Protein 3D8P (pdb70)

Solvent-accessible surface area: 15794 Å² total

Radius of gyration: 24.08 Å; Cα contacts (8 Å, |Δi|>4): 513; chains: 2; bounding box: 68×36×57 Å

Structure (mmCIF, N/CA/C/O backbone):
data_3D8P
#
_entry.id   3D8P
#
_cell.length_a   135.597
_cell.length_b   135.597
_cell.length_c   103.578
_cell.angle_alpha   90.000
_cell.angle_beta   90.000
_cell.angle_gamma   90.000
#
_symmetry.space_group_name_H-M   'I 4 2 2'
#
loop_
_entity.id
_entity.type
_entity.pdbx_description
1 polymer 'acetyltransferase of GNAT family'
2 non-polymer 'CALCIUM ION'
3 non-polymer 'ACETATE ION'
4 non-polymer 1,2-ETHANEDIOL
5 water water
#
loop_
_atom_site.group_PDB
_atom_site.id
_atom_site.type_symbol
_atom_site.label_atom_id
_atom_site.label_alt_id
_atom_site.label_comp_id
_atom_site.label_asym_id
_atom_site.label_entity_id
_atom_site.label_seq_id
_atom_site.pdbx_PDB_ins_code
_atom_site.Cartn_x
_atom_site.Cartn_y
_atom_site.Cartn_z
_atom_site.occupancy
_atom_site.B_iso_or_equiv
_atom_site.auth_seq_id
_atom_site.auth_comp_id
_atom_site.auth_asym_id
_atom_site.auth_atom_id
_atom_site.pdbx_PDB_model_num
ATOM 1 N N . ALA A 1 3 ? -4.256 27.623 11.423 1.00 41.87 2 ALA A N 1
ATOM 2 C CA . ALA A 1 3 ? -3.510 26.689 12.303 1.00 42.21 2 ALA A CA 1
ATOM 3 C C . ALA A 1 3 ? -2.543 27.444 13.229 1.00 40.51 2 ALA A C 1
ATOM 4 O O . ALA A 1 3 ? -2.442 27.101 14.403 1.00 40.52 2 ALA A O 1
ATOM 6 N N . ILE A 1 4 ? -1.872 28.480 12.709 1.00 41.32 3 ILE A N 1
ATOM 7 C CA . ILE A 1 4 ? -0.786 29.194 13.432 1.00 40.44 3 ILE A CA 1
ATOM 8 C C . ILE A 1 4 ? -0.977 30.716 13.547 1.00 40.59 3 ILE A C 1
ATOM 9 O O . ILE A 1 4 ? -1.412 31.359 12.598 1.00 43.20 3 ILE A O 1
ATOM 14 N N . ASN A 1 5 ? -0.651 31.274 14.717 1.00 38.76 4 ASN A N 1
ATOM 15 C CA . ASN A 1 5 ? -0.712 32.723 14.991 1.00 37.91 4 ASN A CA 1
ATOM 16 C C . ASN A 1 5 ? 0.628 33.202 15.526 1.00 34.90 4 ASN A C 1
ATOM 17 O O . ASN A 1 5 ? 1.313 32.445 16.202 1.00 32.16 4 ASN A O 1
ATOM 22 N N . ILE A 1 6 ? 0.974 34.457 15.249 1.00 33.40 5 ILE A N 1
ATOM 23 C CA . ILE A 1 6 ? 2.220 35.051 15.738 1.00 33.05 5 ILE A CA 1
ATOM 24 C C . ILE A 1 6 ? 1.842 36.059 16.820 1.00 30.67 5 ILE A C 1
ATOM 25 O O . ILE A 1 6 ? 1.040 36.939 16.582 1.00 28.33 5 ILE A O 1
ATOM 30 N N . ILE A 1 7 ? 2.431 35.911 18.003 1.00 30.10 6 ILE A N 1
ATOM 31 C CA . ILE A 1 7 ? 2.216 36.823 19.111 1.00 28.74 6 ILE A CA 1
ATOM 32 C C . ILE A 1 7 ? 3.557 37.296 19.663 1.00 28.94 6 ILE A C 1
ATOM 33 O O . ILE A 1 7 ? 4.606 36.699 19.408 1.00 29.15 6 ILE A O 1
ATOM 38 N N . GLU A 1 8 ? 3.527 38.388 20.407 1.00 27.59 7 GLU A N 1
ATOM 39 C CA . GLU A 1 8 ? 4.702 38.832 21.095 1.00 28.50 7 GLU A CA 1
ATOM 40 C C . GLU A 1 8 ? 4.884 37.911 22.293 1.00 28.79 7 GLU A C 1
ATOM 41 O O . GLU A 1 8 ? 3.907 37.418 22.886 1.00 29.45 7 GLU A O 1
ATOM 47 N N . TYR A 1 9 ? 6.140 37.653 22.631 1.00 29.24 8 TYR A N 1
ATOM 48 C CA . TYR A 1 9 ? 6.461 36.909 23.835 1.00 29.16 8 TYR A CA 1
ATOM 49 C C . TYR A 1 9 ? 5.834 37.626 25.039 1.00 28.72 8 TYR A C 1
ATOM 50 O O . TYR A 1 9 ? 5.828 38.852 25.092 1.00 25.34 8 TYR A O 1
ATOM 59 N N . ASN A 1 10 ? 5.285 36.852 25.975 1.00 28.42 9 ASN A N 1
ATOM 60 C CA . ASN A 1 10 ? 4.943 37.376 27.293 1.00 28.11 9 ASN A CA 1
ATOM 61 C C . ASN A 1 10 ? 5.568 36.420 28.330 1.00 29.04 9 ASN A C 1
ATOM 62 O O . ASN A 1 10 ? 5.954 35.292 27.956 1.00 30.17 9 ASN A O 1
ATOM 67 N N . ARG A 1 11 ? 5.724 36.895 29.574 1.00 28.47 10 ARG A N 1
ATOM 68 C CA . ARG A 1 11 ? 6.424 36.169 30.663 1.00 30.89 10 ARG A CA 1
ATOM 69 C C . ARG A 1 11 ? 5.877 34.802 31.025 1.00 29.93 10 ARG A C 1
ATOM 70 O O . ARG A 1 11 ? 6.596 33.987 31.594 1.00 31.29 10 ARG A O 1
ATOM 78 N N . SER A 1 12 ? 4.606 34.551 30.726 1.00 29.51 11 SER A N 1
ATOM 79 C CA . SER A 1 12 ? 4.023 33.251 31.019 1.00 27.52 11 SER A CA 1
ATOM 80 C C . SER A 1 12 ? 4.733 32.157 30.257 1.00 26.90 11 SER A C 1
ATOM 81 O O . SER A 1 12 ? 4.761 31.016 30.702 1.00 28.64 11 SER A O 1
ATOM 84 N N . TYR A 1 13 ? 5.340 32.520 29.122 1.00 28.04 12 TYR A N 1
ATOM 85 C CA . TYR A 1 13 ? 5.982 31.556 28.228 1.00 25.52 12 TYR A CA 1
ATOM 86 C C . TYR A 1 13 ? 7.441 31.270 28.554 1.00 26.99 12 TYR A C 1
ATOM 87 O O . TYR A 1 13 ? 8.052 30.458 27.860 1.00 29.40 12 TYR A O 1
ATOM 96 N N . LYS A 1 14 ? 7.987 31.897 29.602 1.00 27.01 13 LYS A N 1
ATOM 97 C CA . LYS A 1 14 ? 9.412 31.740 29.946 1.00 29.85 13 LYS A CA 1
ATOM 98 C C . LYS A 1 14 ? 9.910 30.299 29.950 1.00 29.46 13 LYS A C 1
ATOM 99 O O . LYS A 1 14 ? 10.844 29.963 29.234 1.00 29.93 13 LYS A O 1
ATOM 105 N N . GLU A 1 15 ? 9.301 29.456 30.762 1.00 28.13 14 GLU A N 1
ATOM 106 C CA . GLU A 1 15 ? 9.801 28.092 30.923 1.00 30.28 14 GLU A CA 1
ATOM 107 C C . GLU A 1 15 ? 9.557 27.216 29.675 1.00 30.78 14 GLU A C 1
ATOM 108 O O . GLU A 1 15 ? 10.416 26.408 29.294 1.00 28.37 14 GLU A O 1
ATOM 114 N N . GLU A 1 16 ? 8.398 27.392 29.046 1.00 30.47 15 GLU A N 1
ATOM 115 C CA . GLU A 1 16 ? 8.091 26.701 27.804 1.00 30.84 15 GLU A CA 1
ATOM 116 C C . GLU A 1 16 ? 9.086 27.059 26.700 1.00 29.60 15 GLU A 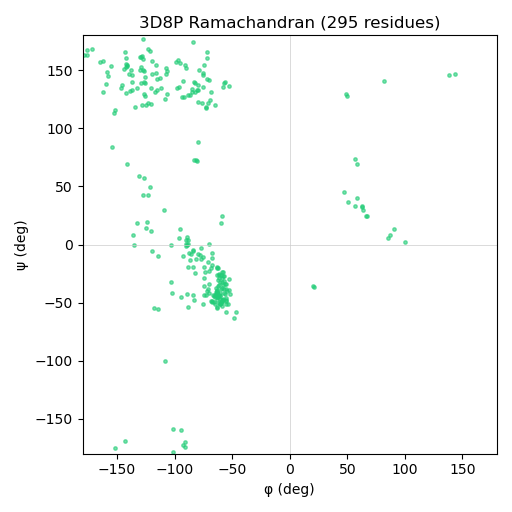C 1
ATOM 117 O O . GLU A 1 16 ? 9.564 26.171 25.989 1.00 28.54 15 GLU A O 1
ATOM 123 N N . LEU A 1 17 ? 9.396 28.353 26.578 1.00 29.85 16 LEU A N 1
ATOM 124 C CA . LEU A 1 17 ? 10.325 28.852 25.572 1.00 29.48 16 LEU A CA 1
ATOM 125 C C . LEU A 1 17 ? 11.696 28.241 25.735 1.00 29.80 16 LEU A C 1
ATOM 126 O O . LEU A 1 17 ? 12.273 27.733 24.794 1.00 28.13 16 LEU A O 1
ATOM 131 N N . ILE A 1 18 ? 12.217 28.297 26.954 1.00 31.09 17 ILE A N 1
ATOM 132 C CA . ILE A 1 18 ? 13.508 27.694 27.269 1.00 30.71 17 ILE A CA 1
ATOM 133 C C . ILE A 1 18 ? 13.555 26.177 26.978 1.00 30.53 17 ILE A C 1
ATOM 134 O O . ILE A 1 18 ? 14.506 25.711 26.335 1.00 31.92 17 ILE A O 1
ATOM 139 N N . GLU A 1 19 ? 12.555 25.410 27.409 1.00 29.34 18 GLU A N 1
ATOM 140 C CA . GLU A 1 19 ? 12.515 23.973 27.090 1.00 30.56 18 GLU A CA 1
ATOM 141 C C . GLU A 1 19 ? 12.411 23.666 25.595 1.00 30.26 18 GLU A C 1
ATOM 142 O O . GLU A 1 19 ? 12.975 22.674 25.123 1.00 29.45 18 GLU A O 1
ATOM 145 N N . PHE A 1 20 ? 11.680 24.509 24.866 1.00 29.94 19 PHE A N 1
ATOM 146 C CA . PHE A 1 20 ? 11.533 24.402 23.407 1.00 29.11 19 PHE A CA 1
ATOM 147 C C . PHE A 1 20 ? 12.866 24.588 22.701 1.00 29.80 19 PHE A C 1
ATOM 148 O O . PHE A 1 20 ? 13.287 23.757 21.920 1.00 28.78 19 PHE A O 1
ATOM 156 N N . ILE A 1 21 ? 13.532 25.697 22.972 1.00 30.97 20 ILE A N 1
ATOM 157 C CA . ILE A 1 21 ? 14.807 25.982 22.352 1.00 29.47 20 ILE A CA 1
ATOM 158 C C . ILE A 1 21 ? 15.841 24.889 22.719 1.00 31.34 20 ILE A C 1
ATOM 159 O O . ILE A 1 21 ? 16.467 24.297 21.836 1.00 31.92 20 ILE A O 1
ATOM 164 N N . LEU A 1 22 ? 15.986 24.598 24.011 1.00 29.73 21 LEU A N 1
ATOM 165 C CA . LEU A 1 22 ? 16.934 23.598 24.484 1.00 30.00 21 LEU A CA 1
ATOM 166 C C . LEU A 1 22 ? 16.729 22.187 23.933 1.00 30.24 21 LEU A C 1
ATOM 167 O O . LEU A 1 22 ? 17.711 21.485 23.700 1.00 28.51 21 LEU A O 1
ATOM 172 N N . SER A 1 23 ? 15.480 21.752 23.761 1.00 30.70 22 SER A N 1
ATOM 173 C CA . SER A 1 23 ? 15.212 20.413 23.198 1.00 33.64 22 SER A CA 1
ATOM 174 C C . SER A 1 23 ? 15.693 20.330 21.745 1.00 32.42 22 SER A C 1
ATOM 175 O O . SER A 1 23 ? 16.301 19.343 21.355 1.00 30.30 22 SER A O 1
ATOM 178 N N . ILE A 1 24 ? 15.426 21.371 20.956 1.00 31.20 23 ILE A N 1
ATOM 179 C CA . ILE A 1 24 ? 15.911 21.443 19.573 1.00 30.44 23 ILE A CA 1
ATOM 180 C C . ILE A 1 24 ? 17.451 21.473 19.504 1.00 31.00 23 ILE A C 1
ATOM 181 O O . ILE A 1 24 ? 18.064 20.685 18.776 1.00 32.62 23 ILE A O 1
ATOM 186 N N . GLN A 1 25 ? 18.058 22.409 20.231 1.00 31.61 24 GLN A N 1
ATOM 187 C CA . GLN A 1 25 ? 19.520 22.572 20.283 1.00 31.49 24 GLN A CA 1
ATOM 188 C C . GLN A 1 25 ? 20.265 21.308 20.705 1.00 32.87 24 GLN A C 1
ATOM 189 O O . GLN A 1 25 ? 21.226 20.884 20.034 1.00 33.20 24 GLN A O 1
ATOM 195 N N . LYS A 1 26 ? 19.822 20.724 21.824 1.00 32.86 25 LYS A N 1
ATOM 196 C CA . LYS A 1 26 ? 20.540 19.616 22.475 1.00 34.97 25 LYS A CA 1
ATOM 197 C C . LYS A 1 26 ? 20.143 18.241 21.990 1.00 35.63 25 LYS A C 1
ATOM 198 O O . LYS A 1 26 ? 20.993 17.373 21.818 1.00 37.44 25 LYS A O 1
ATOM 204 N N . ASN A 1 27 ? 18.845 18.027 21.817 1.00 37.53 26 ASN A N 1
ATOM 205 C CA . ASN A 1 27 ? 18.352 16.717 21.419 1.00 38.27 26 ASN A CA 1
ATOM 206 C C . ASN A 1 27 ? 18.427 16.487 19.927 1.00 39.32 26 ASN A C 1
ATOM 207 O O . ASN A 1 27 ? 18.901 15.435 19.488 1.00 42.33 26 ASN A O 1
ATOM 212 N N . GLU A 1 28 ? 17.964 17.457 19.146 1.00 39.39 27 GLU A N 1
ATOM 213 C CA . GLU A 1 28 ? 17.895 17.272 17.690 1.00 39.35 27 GLU A CA 1
ATOM 214 C C . GLU A 1 28 ? 19.204 17.583 16.967 1.00 39.27 27 GLU A C 1
ATOM 215 O O . GLU A 1 28 ? 19.592 16.849 16.052 1.00 39.18 27 GLU A O 1
ATOM 221 N N . PHE A 1 29 ? 19.855 18.685 17.346 1.00 37.34 28 PHE A N 1
ATOM 222 C CA . PHE A 1 29 ? 21.102 19.099 16.690 1.00 36.14 28 PHE A CA 1
ATOM 223 C C . PHE A 1 29 ? 22.386 18.722 17.438 1.00 36.90 28 PHE A C 1
ATOM 224 O O . PHE A 1 29 ? 23.480 18.963 16.926 1.00 37.16 28 PHE A O 1
ATOM 232 N N A ASN A 1 30 ? 22.227 18.137 18.626 0.50 37.27 29 ASN A N 1
ATOM 233 N N B ASN A 1 30 ? 22.260 18.098 18.612 0.50 37.64 29 ASN A N 1
ATOM 234 C CA A ASN A 1 30 ? 23.349 17.712 19.450 0.50 37.35 29 ASN A CA 1
ATOM 235 C CA B ASN A 1 30 ? 23.414 17.714 19.445 0.50 38.08 29 ASN A CA 1
ATOM 236 C C A ASN A 1 30 ? 24.381 18.846 19.668 0.50 37.42 29 ASN A C 1
ATOM 237 C C B ASN A 1 30 ? 24.409 18.870 19.647 0.50 37.75 29 ASN A C 1
ATOM 238 O O A ASN A 1 30 ? 25.586 18.614 19.672 0.50 39.64 29 ASN A O 1
ATOM 239 O O B ASN A 1 30 ? 25.622 18.683 19.605 0.50 39.74 29 ASN A O 1
ATOM 248 N N . ILE A 1 31 ? 23.894 20.072 19.860 1.00 36.56 30 ILE A N 1
ATOM 249 C CA . ILE A 1 31 ? 24.766 21.223 20.118 1.00 36.39 30 ILE A CA 1
ATOM 250 C C . ILE A 1 31 ? 25.219 21.216 21.573 1.00 36.71 30 ILE A C 1
ATOM 251 O O . ILE A 1 31 ? 24.416 20.984 22.471 1.00 36.26 30 ILE A O 1
ATOM 256 N N . LYS A 1 32 ? 26.509 21.434 21.802 1.00 38.38 31 LYS A N 1
ATOM 257 C CA . LYS A 1 32 ? 27.043 21.452 23.168 1.00 40.24 31 LYS A CA 1
ATOM 258 C C . LYS A 1 32 ? 26.713 22.832 23.740 1.00 38.89 31 LYS A C 1
ATOM 259 O O . LYS A 1 32 ? 27.447 23.811 23.575 1.00 39.67 31 LYS A O 1
ATOM 262 N N . ILE A 1 33 ? 25.539 22.928 24.338 1.00 39.17 32 ILE A N 1
ATOM 263 C CA . ILE A 1 33 ? 25.051 24.211 24.852 1.00 38.63 32 ILE A CA 1
ATOM 264 C C . ILE A 1 33 ? 24.004 23.878 25.882 1.00 39.70 32 ILE A C 1
ATOM 265 O O . ILE A 1 33 ? 23.322 22.859 25.769 1.00 40.36 32 ILE A O 1
ATOM 270 N N . ASP A 1 34 ? 23.863 24.702 26.905 1.00 40.03 33 ASP A N 1
ATOM 271 C CA . ASP A 1 34 ? 22.788 24.431 27.851 1.00 38.46 33 ASP A CA 1
ATOM 272 C C . ASP A 1 34 ? 22.140 25.701 28.364 1.00 35.82 33 ASP A C 1
ATOM 273 O O . ASP A 1 34 ? 22.356 26.747 27.792 1.00 37.36 33 ASP A O 1
ATOM 278 N N . ARG A 1 35 ? 21.306 25.614 29.394 1.00 33.71 34 ARG A N 1
ATOM 279 C CA . ARG A 1 35 ? 20.552 26.785 29.822 1.00 32.27 34 ARG A CA 1
ATOM 280 C C . ARG A 1 35 ? 21.425 27.931 30.335 1.00 33.13 34 ARG A C 1
ATOM 281 O O . ARG A 1 35 ? 21.183 29.099 30.011 1.00 31.84 34 ARG A O 1
ATOM 289 N N . ASP A 1 36 ? 22.466 27.596 31.096 1.00 33.22 35 ASP A N 1
ATOM 290 C CA . ASP A 1 36 ? 23.320 28.620 31.690 1.00 33.63 35 ASP A CA 1
ATOM 291 C C . ASP A 1 36 ? 24.301 29.250 30.692 1.00 33.07 35 ASP A C 1
ATOM 292 O O . ASP A 1 36 ? 25.010 30.185 31.068 1.00 34.84 35 ASP A O 1
ATOM 297 N N . ASP A 1 37 ? 24.318 28.769 29.443 1.00 31.81 36 ASP A N 1
ATOM 298 C CA . ASP A 1 37 ? 25.047 29.421 28.353 1.00 33.03 36 ASP A CA 1
ATOM 299 C C . ASP A 1 37 ? 24.198 30.500 27.697 1.00 33.22 36 ASP A C 1
ATOM 300 O O . ASP A 1 37 ? 24.699 31.274 26.881 1.00 34.26 36 ASP A O 1
ATOM 305 N N . GLN A 1 38 ? 22.917 30.582 28.065 1.00 33.91 37 GLN A N 1
ATOM 306 C CA . GLN A 1 38 ? 21.977 31.452 27.359 1.00 33.07 37 GLN A CA 1
ATOM 307 C C . GLN A 1 38 ? 21.188 32.324 28.319 1.00 33.96 37 GLN A C 1
ATOM 308 O O . GLN A 1 38 ? 19.958 32.277 28.330 1.00 34.57 37 GLN A O 1
ATOM 314 N N . PRO A 1 39 ? 21.897 33.154 29.112 1.00 34.36 38 PRO A N 1
ATOM 315 C CA . PRO A 1 39 ? 21.219 34.023 30.078 1.00 33.24 38 PRO A CA 1
ATOM 316 C C . PRO A 1 39 ? 20.177 34.977 29.488 1.00 32.32 38 PRO A C 1
ATOM 317 O O . PRO A 1 39 ? 19.262 35.347 30.196 1.00 30.48 38 PRO A O 1
ATOM 321 N N . ASP A 1 40 ? 20.301 35.385 28.225 1.00 33.57 39 ASP A N 1
ATOM 322 C CA . ASP A 1 40 ? 19.308 36.288 27.619 1.00 33.71 39 ASP A CA 1
ATOM 323 C C . ASP A 1 40 ? 17.918 35.705 27.710 1.00 33.72 39 ASP A C 1
ATOM 324 O O . ASP A 1 40 ? 16.970 36.451 27.893 1.00 34.91 39 ASP A O 1
ATOM 329 N N . LEU A 1 41 ? 17.808 34.379 27.626 1.00 32.96 40 LEU A N 1
ATOM 330 C CA . LEU A 1 41 ? 16.516 33.708 27.750 1.00 33.19 40 LEU A CA 1
ATOM 331 C C . LEU A 1 41 ? 15.887 33.805 29.156 1.00 31.96 40 LEU A C 1
ATOM 332 O O . LEU A 1 41 ? 14.699 33.601 29.304 1.00 32.16 40 LEU A O 1
ATOM 337 N N . GLU A 1 42 ? 16.675 34.130 30.175 1.00 33.09 41 GLU A N 1
ATOM 338 C CA . GLU A 1 42 ? 16.164 34.265 31.535 1.00 33.92 41 GLU A CA 1
ATOM 339 C C . GLU A 1 42 ? 15.346 35.544 31.732 1.00 35.15 41 GLU A C 1
ATOM 340 O O . GLU A 1 42 ? 14.543 35.628 32.664 1.00 34.98 41 GLU A O 1
ATOM 346 N N . ASN A 1 43 ? 15.605 36.546 30.893 1.00 33.42 42 ASN A N 1
ATOM 347 C CA . ASN A 1 43 ? 14.999 37.860 31.022 1.00 34.60 42 ASN A CA 1
ATOM 348 C C . ASN A 1 43 ? 14.688 38.380 29.582 1.00 32.10 42 ASN A C 1
ATOM 349 O O . ASN A 1 43 ? 15.341 39.296 29.142 1.00 31.41 42 ASN A O 1
ATOM 354 N N . ILE A 1 44 ? 13.722 37.795 28.865 1.00 32.50 43 ILE A N 1
ATOM 355 C CA . ILE A 1 44 ? 13.418 38.168 27.471 1.00 32.43 43 ILE A CA 1
ATOM 356 C C . ILE A 1 44 ? 12.874 39.581 27.371 1.00 32.56 43 ILE A C 1
ATOM 357 O O . ILE A 1 44 ? 13.286 40.314 26.469 1.00 32.22 43 ILE A O 1
ATOM 362 N N . GLU A 1 45 ? 11.946 39.967 28.249 1.00 33.43 44 GLU A N 1
ATOM 363 C CA . GLU A 1 45 ? 11.410 41.334 28.240 1.00 35.35 44 GLU A CA 1
ATOM 364 C C . GLU A 1 45 ? 12.573 42.313 28.353 1.00 32.25 44 GLU A C 1
ATOM 365 O O . GLU A 1 45 ? 12.663 43.242 27.576 1.00 33.96 44 GLU A O 1
ATOM 371 N N . HIS A 1 46 ? 13.469 42.084 29.305 1.00 31.22 45 HIS A N 1
ATOM 372 C CA . HIS A 1 46 ? 14.562 42.988 29.509 1.00 31.75 45 HIS A CA 1
ATOM 373 C C . HIS A 1 46 ? 15.549 42.976 28.336 1.00 31.90 45 HIS A C 1
ATOM 374 O O . HIS A 1 46 ? 15.898 44.031 27.798 1.00 32.91 45 HIS A O 1
ATOM 381 N N . ASN A 1 47 ? 15.975 41.789 27.921 1.00 32.03 46 ASN A N 1
ATOM 382 C CA . ASN A 1 47 ? 17.005 41.698 26.862 1.00 33.67 46 ASN A CA 1
ATOM 383 C C . ASN A 1 47 ? 16.521 42.014 25.452 1.00 32.76 46 ASN A C 1
ATOM 384 O O . ASN A 1 47 ? 17.304 42.510 24.664 1.00 34.41 46 ASN A O 1
ATOM 389 N N . TYR A 1 48 ? 15.249 41.764 25.156 1.00 31.19 47 TYR A N 1
ATOM 390 C CA . TYR A 1 48 ? 14.706 41.942 23.795 1.00 31.02 47 TYR A CA 1
ATOM 391 C C . TYR A 1 48 ? 13.670 43.036 23.687 1.00 32.59 47 TYR A C 1
ATOM 392 O O . TYR A 1 48 ? 13.832 43.929 22.879 1.00 32.25 47 TYR A O 1
ATOM 401 N N . LEU A 1 49 ? 12.614 42.969 24.497 1.00 34.03 48 LEU A N 1
ATOM 402 C CA . LEU A 1 49 ? 11.501 43.889 24.360 1.00 34.34 48 LEU A CA 1
ATOM 403 C C . LEU A 1 49 ? 11.791 45.289 24.868 1.00 36.04 48 LEU A C 1
ATOM 404 O O . LEU A 1 49 ? 11.460 46.246 24.199 1.00 39.20 48 LEU A O 1
ATOM 409 N N . ASN A 1 50 ? 12.432 45.413 26.025 1.00 36.88 49 ASN A N 1
ATOM 410 C CA . ASN A 1 50 ? 12.662 46.714 26.644 1.00 36.82 49 ASN A CA 1
ATOM 411 C C . ASN A 1 50 ? 13.847 47.463 26.084 1.00 37.43 49 ASN A C 1
ATOM 412 O O . ASN A 1 50 ? 14.034 48.648 26.374 1.00 34.63 49 ASN A O 1
ATOM 417 N N . SER A 1 51 ? 14.652 46.747 25.306 1.00 38.88 50 SER A N 1
ATOM 418 C CA . SER A 1 51 ? 15.884 47.250 24.748 1.00 38.81 50 SER A CA 1
ATOM 419 C C . SER A 1 51 ? 15.702 47.762 23.339 1.00 37.79 50 SER A C 1
ATOM 420 O O . SER A 1 51 ? 16.667 48.106 22.708 1.00 37.02 50 SER A O 1
ATOM 423 N N . GLY A 1 52 ? 14.472 47.799 22.839 1.00 38.59 51 GLY A N 1
ATOM 424 C CA . GLY A 1 52 ? 14.228 48.256 21.473 1.00 36.83 51 GLY A CA 1
ATOM 425 C C . GLY A 1 52 ? 14.264 47.124 20.464 1.00 36.26 51 GLY A C 1
ATOM 426 O O . GLY A 1 52 ? 14.320 47.375 19.259 1.00 37.65 51 GLY A O 1
ATOM 427 N N . GLY A 1 53 ? 14.223 45.883 20.952 1.00 33.57 52 GLY A N 1
ATOM 428 C CA . GLY A 1 53 ? 14.239 44.702 20.099 1.00 33.18 52 GLY A CA 1
ATOM 429 C C . GLY A 1 53 ? 12.866 44.093 19.937 1.00 31.58 52 GLY A C 1
ATOM 430 O O . GLY A 1 53 ? 11.871 44.762 20.149 1.00 32.90 52 GLY A O 1
ATOM 431 N N . GLN A 1 54 ? 12.834 42.814 19.560 1.00 32.64 53 GLN A N 1
ATOM 432 C CA . GLN A 1 54 ? 11.615 42.057 19.324 1.00 30.91 53 GLN A CA 1
ATOM 433 C C . GLN A 1 54 ? 11.775 40.614 19.779 1.00 30.03 53 GLN A C 1
ATOM 434 O O . GLN A 1 54 ? 12.854 40.068 19.795 1.00 28.55 53 GLN A O 1
ATOM 440 N N . PHE A 1 55 ? 10.674 40.004 20.178 1.00 31.43 54 PHE A N 1
ATOM 441 C CA . PHE A 1 55 ? 10.645 38.568 20.377 1.00 29.72 54 PHE A CA 1
ATOM 442 C C . PHE A 1 55 ? 9.211 38.099 20.127 1.00 29.80 54 PHE A C 1
ATOM 443 O O . PHE A 1 55 ? 8.262 38.496 20.831 1.00 28.54 54 PHE A O 1
ATOM 451 N N . TRP A 1 56 ? 9.071 37.280 19.082 1.00 30.39 55 TRP A N 1
ATOM 452 C CA . TRP A 1 56 ? 7.786 36.782 18.613 1.00 30.11 55 TRP A CA 1
ATOM 453 C C . TRP A 1 56 ? 7.716 35.270 18.753 1.00 29.52 55 TRP A C 1
ATOM 454 O O . TRP A 1 56 ? 8.734 34.567 18.649 1.00 28.89 55 TRP A O 1
ATOM 465 N N . LEU A 1 57 ? 6.511 34.783 19.018 1.00 28.24 56 LEU A N 1
ATOM 466 C CA . LEU A 1 57 ? 6.249 33.355 19.114 1.00 28.03 56 LEU A CA 1
ATOM 467 C C . LEU A 1 57 ? 5.215 32.967 18.085 1.00 27.95 56 LEU A C 1
ATOM 468 O O . LEU A 1 57 ? 4.200 33.641 17.935 1.00 28.15 56 LEU A O 1
ATOM 473 N N . ALA A 1 58 ? 5.473 31.870 17.386 1.00 28.70 57 ALA A N 1
ATOM 474 C CA . ALA A 1 58 ? 4.470 31.237 16.547 1.00 26.11 57 ALA A CA 1
ATOM 475 C C . ALA A 1 58 ? 3.830 30.214 17.472 1.00 27.76 57 ALA A C 1
ATOM 476 O O . ALA A 1 58 ? 4.539 29.408 18.109 1.00 26.75 57 ALA A O 1
ATOM 478 N N . ILE A 1 59 ? 2.498 30.269 17.575 1.00 27.88 58 ILE A N 1
ATOM 479 C CA . ILE A 1 59 ? 1.771 29.409 18.469 1.00 27.03 58 ILE A CA 1
ATOM 480 C C . ILE A 1 59 ? 0.644 28.675 17.733 1.00 29.63 58 ILE A C 1
ATOM 481 O O . ILE A 1 59 ? 0.072 29.173 16.767 1.00 30.25 58 ILE A O 1
ATOM 486 N N . ASN A 1 60 ? 0.322 27.485 18.211 1.00 29.30 59 ASN A N 1
ATOM 487 C CA . ASN A 1 60 ? -0.730 26.692 17.602 1.00 29.45 59 ASN A CA 1
ATOM 488 C C . ASN A 1 60 ? -2.092 26.992 18.256 1.00 30.42 59 ASN A C 1
ATOM 489 O O . ASN A 1 60 ? -2.226 27.956 19.025 1.00 29.89 59 ASN A O 1
ATOM 494 N N . ASN A 1 61 ? -3.095 26.181 17.931 1.00 32.00 60 ASN A N 1
ATOM 495 C CA . ASN A 1 61 ? -4.457 26.349 18.444 1.00 31.90 60 ASN A CA 1
ATOM 496 C C . ASN A 1 61 ? -4.563 26.203 19.963 1.00 31.48 60 ASN A C 1
ATOM 497 O O . ASN A 1 61 ? -5.464 26.759 20.587 1.00 32.04 60 ASN A O 1
ATOM 502 N N . HIS A 1 62 ? -3.639 25.446 20.548 1.00 31.90 61 HIS A N 1
ATOM 503 C CA . HIS A 1 62 ? -3.563 25.263 21.995 1.00 31.51 61 HIS A CA 1
ATOM 504 C C . HIS A 1 62 ? -2.700 26.339 22.673 1.00 30.67 61 HIS A C 1
ATOM 505 O O . HIS A 1 62 ? -2.498 26.321 23.893 1.00 28.83 61 HIS A O 1
ATOM 512 N N . GLN A 1 63 ? -2.240 27.277 21.852 1.00 30.46 62 GLN A N 1
ATOM 513 C CA . GLN A 1 63 ? -1.399 28.411 22.242 1.00 30.63 62 GLN A CA 1
ATOM 514 C C . GLN A 1 63 ? 0.016 28.000 22.725 1.00 29.96 62 GLN A C 1
ATOM 515 O O . GLN A 1 63 ? 0.680 28.716 23.490 1.00 27.77 62 GLN A O 1
ATOM 521 N N . ASN A 1 64 ? 0.466 26.837 22.276 1.00 28.28 63 ASN A N 1
ATOM 522 C CA . ASN A 1 64 ? 1.813 26.401 22.575 1.00 30.08 63 ASN A CA 1
ATOM 523 C C . ASN A 1 64 ? 2.767 26.869 21.506 1.00 28.79 63 ASN A C 1
ATOM 524 O O . ASN A 1 64 ? 2.391 27.014 20.351 1.00 29.15 63 ASN A O 1
ATOM 529 N N . ILE A 1 65 ? 4.013 27.054 21.910 1.00 28.81 64 ILE A N 1
ATOM 530 C CA . ILE A 1 65 ? 5.071 27.521 21.036 1.00 26.74 64 ILE A CA 1
ATOM 531 C C . ILE A 1 65 ? 5.420 26.464 20.015 1.00 28.99 64 ILE A C 1
ATOM 532 O O . ILE A 1 65 ? 5.711 25.323 20.377 1.00 30.62 64 ILE A O 1
ATOM 537 N N . VAL A 1 66 ? 5.351 26.841 18.735 1.00 29.95 65 VAL A N 1
ATOM 538 C CA . VAL A 1 66 ? 5.814 25.987 17.645 1.00 27.33 65 VAL A CA 1
ATOM 539 C C . VAL A 1 66 ? 6.949 26.690 16.855 1.00 29.81 65 VAL A C 1
ATOM 540 O O . VAL A 1 66 ? 7.566 26.088 15.992 1.00 27.26 65 VAL A O 1
ATOM 544 N N . GLY A 1 67 ? 7.239 27.952 17.191 1.00 29.17 66 GLY A N 1
ATOM 545 C CA . GLY A 1 67 ? 8.313 28.680 16.604 1.00 29.12 66 GLY A CA 1
ATOM 546 C C . GLY A 1 67 ? 8.688 29.932 17.390 1.00 31.71 66 GLY A C 1
ATOM 547 O O . GLY A 1 67 ? 7.875 30.495 18.157 1.00 31.69 66 GLY A O 1
ATOM 548 N N . THR A 1 68 ? 9.926 30.380 17.191 1.00 31.65 67 THR A N 1
ATOM 549 C CA . THR A 1 68 ? 10.438 31.546 17.892 1.00 32.43 67 THR A CA 1
ATOM 550 C C . THR A 1 68 ? 11.319 32.386 16.986 1.00 32.83 67 THR A C 1
ATOM 551 O O . THR A 1 68 ? 11.909 31.878 16.016 1.00 29.76 67 THR A O 1
ATOM 555 N N . ILE A 1 69 ? 11.425 33.669 17.315 1.00 31.85 68 ILE A N 1
ATOM 556 C CA . ILE A 1 69 ? 12.360 34.553 16.599 1.00 31.93 68 ILE A CA 1
ATOM 557 C C . ILE A 1 69 ? 12.596 35.787 17.449 1.00 29.16 68 ILE A C 1
ATOM 558 O O . ILE A 1 69 ? 11.663 36.389 17.936 1.00 29.33 68 ILE A O 1
ATOM 563 N N . GLY A 1 70 ? 13.857 36.138 17.625 1.00 28.84 69 GLY A N 1
ATOM 564 C CA . GLY A 1 70 ? 14.258 37.324 18.362 1.00 28.41 69 GLY A CA 1
ATOM 565 C C . GLY A 1 70 ? 15.055 38.296 17.501 1.00 28.78 69 GLY A C 1
ATOM 566 O O . GLY A 1 70 ? 15.640 37.919 16.486 1.00 27.91 69 GLY A O 1
ATOM 567 N N . LEU A 1 71 ? 15.066 39.554 17.917 1.00 29.54 70 LEU A N 1
ATOM 568 C CA . LEU A 1 71 ? 15.859 40.576 17.270 1.00 30.15 70 LEU A CA 1
ATOM 569 C C . LEU A 1 71 ? 16.420 41.500 18.318 1.00 30.90 70 LEU A C 1
ATOM 570 O O . LEU A 1 71 ? 15.673 41.988 19.208 1.00 31.74 70 LEU A O 1
ATOM 575 N N . ILE A 1 72 ? 17.728 41.751 18.237 1.00 32.06 71 ILE A N 1
ATOM 576 C CA . ILE A 1 72 ? 18.319 42.830 19.033 1.00 32.30 71 ILE A CA 1
ATOM 577 C C . ILE A 1 72 ? 18.691 44.006 18.138 1.00 31.23 71 ILE A C 1
ATOM 578 O O . ILE A 1 72 ? 19.094 43.859 16.994 1.00 30.06 71 ILE A O 1
ATOM 583 N N . ARG A 1 73 ? 18.561 45.187 18.700 1.00 31.74 72 ARG A N 1
ATOM 584 C CA . ARG A 1 73 ? 18.919 46.400 18.045 1.00 31.90 72 ARG A CA 1
ATOM 585 C C . ARG A 1 73 ? 20.401 46.740 18.292 1.00 30.80 72 ARG A C 1
ATOM 586 O O . ARG A 1 73 ? 20.867 46.726 19.420 1.00 31.93 72 ARG A O 1
ATOM 594 N N . LEU A 1 74 ? 21.142 47.007 17.215 1.00 29.52 73 LEU A N 1
ATOM 595 C CA . LEU A 1 74 ? 22.572 47.365 17.296 1.00 29.56 73 LEU A CA 1
ATOM 596 C C . LEU A 1 74 ? 22.700 48.862 17.134 1.00 29.80 73 LEU A C 1
ATOM 597 O O . LEU A 1 74 ? 21.694 49.526 16.992 1.00 29.42 73 LEU A O 1
ATOM 602 N N . ASP A 1 75 ? 23.927 49.388 17.151 1.00 30.45 74 ASP A N 1
ATOM 603 C CA . ASP A 1 75 ? 24.175 50.812 16.838 1.00 29.98 74 ASP A CA 1
ATOM 604 C C . ASP A 1 75 ? 23.976 51.046 15.323 1.00 28.41 74 ASP A C 1
ATOM 605 O O . ASP A 1 75 ? 23.892 50.106 14.553 1.00 27.34 74 ASP A O 1
ATOM 610 N N . ASN A 1 76 ? 23.867 52.301 14.916 1.00 29.79 75 ASN A N 1
ATOM 611 C CA . ASN A 1 76 ? 23.862 52.664 13.494 1.00 32.82 75 ASN A CA 1
ATOM 612 C C . ASN A 1 76 ? 22.656 52.056 12.730 1.00 31.45 75 ASN A C 1
ATOM 613 O O . ASN A 1 76 ? 22.755 51.679 11.550 1.00 31.17 75 ASN A O 1
ATOM 618 N N . ASN A 1 77 ? 21.544 51.948 13.452 1.00 28.75 76 ASN A N 1
ATOM 619 C CA . ASN A 1 77 ? 20.268 51.465 12.956 1.00 30.02 76 ASN A CA 1
ATOM 620 C C . ASN A 1 77 ? 20.293 50.078 12.333 1.00 29.97 76 ASN A C 1
ATOM 621 O O . ASN A 1 77 ? 19.462 49.770 11.481 1.00 26.36 76 ASN A O 1
ATOM 634 N N . SER A 1 79 ? 20.570 45.679 13.196 1.00 29.09 78 SER A N 1
ATOM 635 C CA . SER A 1 79 ? 19.955 44.730 14.133 1.00 29.01 78 SER A CA 1
ATOM 636 C C . SER A 1 79 ? 20.579 43.355 13.962 1.00 28.37 78 SER A C 1
ATOM 637 O O . SER A 1 79 ? 21.248 43.101 12.952 1.00 28.44 78 SER A O 1
ATOM 640 N N . ALA A 1 80 ? 20.376 42.497 14.962 1.00 29.13 79 ALA A N 1
ATOM 641 C CA . ALA A 1 80 ? 20.805 41.115 14.928 1.00 28.88 79 ALA A CA 1
ATOM 642 C C . ALA A 1 80 ? 19.645 40.159 15.229 1.00 30.09 79 ALA A C 1
ATOM 643 O O . ALA A 1 80 ? 18.927 40.314 16.242 1.00 31.72 79 ALA A O 1
ATOM 645 N N . LEU A 1 81 ? 19.489 39.162 14.361 1.00 28.66 80 LEU A N 1
ATOM 646 C CA . LEU A 1 81 ? 18.484 38.108 14.529 1.00 28.79 80 LEU A CA 1
ATOM 647 C C . LEU A 1 81 ? 19.015 37.075 15.530 1.00 29.82 80 LEU A C 1
ATOM 648 O O . LEU A 1 81 ? 20.188 36.737 15.510 1.00 29.09 80 LEU A O 1
ATOM 653 N N . LYS A 1 82 ? 18.144 36.637 16.433 1.00 31.04 81 LYS A N 1
ATOM 654 C CA . LYS A 1 82 ? 18.478 35.684 17.465 1.00 31.76 81 LYS A CA 1
ATOM 655 C C . LYS A 1 82 ? 17.394 34.640 17.668 1.00 31.40 81 LYS A C 1
ATOM 656 O O . LYS A 1 82 ? 16.218 34.878 17.393 1.00 32.23 81 LYS A O 1
ATOM 662 N N . LYS A 1 83 ? 17.830 33.454 18.093 1.00 31.71 82 LYS A N 1
ATOM 663 C CA . LYS A 1 83 ? 16.947 32.374 18.559 1.00 31.59 82 LYS A CA 1
ATOM 664 C C . LYS A 1 83 ? 15.787 32.076 17.630 1.00 31.73 82 LYS A C 1
ATOM 665 O O . LYS A 1 83 ? 14.635 32.045 18.074 1.00 33.86 82 LYS A O 1
ATOM 679 N N . PHE A 1 85 ? 13.834 29.392 15.721 1.00 30.66 84 PHE A N 1
ATOM 680 C CA . PHE A 1 85 ? 13.602 27.956 15.840 1.00 29.61 84 PHE A CA 1
ATOM 681 C C . PHE A 1 85 ? 12.176 27.640 15.420 1.00 31.44 84 PHE A C 1
ATOM 682 O O . PHE A 1 85 ? 11.284 28.447 15.640 1.00 33.24 84 PHE A O 1
ATOM 690 N N . VAL A 1 86 ? 11.977 26.465 14.820 1.00 31.03 85 VAL A N 1
ATOM 691 C CA . VAL A 1 86 ? 10.669 26.009 14.373 1.00 30.26 85 VAL A CA 1
ATOM 692 C C . VAL A 1 86 ? 10.570 24.548 14.715 1.00 31.17 85 VAL A C 1
ATOM 693 O O . VAL A 1 86 ? 11.485 23.787 14.476 1.00 30.21 85 VAL A O 1
ATOM 697 N N . ASP A 1 87 ? 9.458 24.163 15.314 1.00 32.32 86 ASP A N 1
ATOM 698 C CA . ASP A 1 87 ? 9.209 22.776 15.655 1.00 33.59 86 ASP A CA 1
ATOM 699 C C . ASP A 1 87 ? 9.400 21.899 14.394 1.00 34.78 86 ASP A C 1
ATOM 700 O O . ASP A 1 87 ? 8.954 22.270 13.305 1.00 34.08 86 ASP A O 1
ATOM 705 N N . LYS A 1 88 ? 10.083 20.757 14.557 1.00 36.40 87 LYS A N 1
ATOM 706 C CA . LYS A 1 88 ? 10.360 19.820 13.451 1.00 36.50 87 LYS A CA 1
ATOM 707 C C . LYS A 1 88 ? 9.060 19.373 12.792 1.00 37.46 87 LYS A C 1
ATOM 708 O O . LYS A 1 88 ? 8.964 19.314 11.577 1.00 40.22 87 LYS A O 1
ATOM 710 N N . GLY A 1 89 ? 8.045 19.098 13.606 1.00 38.93 88 GLY A N 1
ATOM 711 C CA . GLY A 1 89 ? 6.729 18.681 13.105 1.00 39.15 88 GLY A CA 1
ATOM 712 C C . GLY A 1 89 ? 5.923 19.767 12.397 1.00 39.42 88 GLY A C 1
ATOM 713 O O . GLY A 1 89 ? 4.807 19.494 11.958 1.00 39.95 88 GLY A O 1
ATOM 714 N N . TYR A 1 90 ? 6.477 20.984 12.287 1.00 40.12 89 TYR A N 1
ATOM 715 C CA . TYR A 1 90 ? 5.801 22.126 11.649 1.00 40.23 89 TYR A CA 1
ATOM 716 C C . TYR A 1 90 ? 6.689 22.883 10.654 1.00 40.64 89 TYR A C 1
ATOM 717 O O . TYR A 1 90 ? 6.366 24.024 10.308 1.00 40.91 89 TYR A O 1
ATOM 726 N N . ARG A 1 91 ? 7.783 22.273 10.178 1.00 43.06 90 ARG A N 1
ATOM 727 C CA . ARG A 1 91 ? 8.758 22.989 9.310 1.00 45.19 90 ARG A CA 1
ATOM 728 C C . ARG A 1 91 ? 8.417 23.156 7.815 1.00 46.98 90 ARG A C 1
ATOM 729 O O . ARG A 1 91 ? 9.148 23.839 7.092 1.00 47.08 90 ARG A O 1
ATOM 737 N N . ASN A 1 92 ? 7.361 22.519 7.322 1.00 48.49 91 ASN A N 1
ATOM 738 C CA . ASN A 1 92 ? 6.953 22.791 5.940 1.00 49.54 91 ASN A CA 1
ATOM 739 C C . ASN A 1 92 ? 5.505 23.317 5.939 1.00 49.64 91 ASN A C 1
ATOM 740 O O . ASN A 1 92 ? 4.615 22.824 5.226 1.00 48.05 91 ASN A O 1
ATOM 743 N N . LEU A 1 93 ? 5.297 24.308 6.809 1.00 47.90 92 LEU A N 1
ATOM 744 C CA . LEU A 1 93 ? 4.060 25.078 6.885 1.00 46.76 92 LEU A CA 1
ATOM 745 C C . LEU A 1 93 ? 4.386 26.589 6.737 1.00 44.64 92 LEU A C 1
ATOM 746 O O . LEU A 1 93 ? 3.543 27.447 7.002 1.00 46.12 92 LEU A O 1
ATOM 751 N N . LYS A 1 94 ? 5.604 26.894 6.282 1.00 42.51 93 LYS A N 1
ATOM 752 C CA . LYS A 1 94 ? 6.091 28.269 6.103 1.00 40.95 93 LYS A CA 1
ATOM 753 C C . LYS A 1 94 ? 6.033 29.146 7.372 1.00 40.88 93 LYS A C 1
ATOM 754 O O . LYS A 1 94 ? 5.850 30.376 7.295 1.00 40.61 93 LYS A O 1
ATOM 758 N N . ILE A 1 95 ? 6.229 28.506 8.529 1.00 38.20 94 ILE A N 1
ATOM 759 C CA . ILE A 1 95 ? 6.246 29.194 9.831 1.00 37.05 94 ILE A CA 1
ATOM 760 C C . ILE A 1 95 ? 7.500 30.078 9.990 1.00 35.60 94 ILE A C 1
ATOM 761 O O . ILE A 1 95 ? 7.397 31.206 10.472 1.00 35.33 94 ILE A O 1
ATOM 766 N N . GLY A 1 96 ? 8.662 29.585 9.560 1.00 35.29 95 GLY A N 1
ATOM 767 C CA . GLY A 1 96 ? 9.885 30.406 9.545 1.00 34.11 95 GLY A CA 1
ATOM 768 C C . GLY A 1 96 ? 9.710 31.703 8.761 1.00 33.70 95 GLY A C 1
ATOM 769 O O . GLY A 1 96 ? 10.089 32.781 9.212 1.00 34.06 95 GLY A O 1
ATOM 770 N N . LYS A 1 97 ? 9.116 31.593 7.579 1.00 36.08 96 LYS A N 1
ATOM 771 C CA . LYS A 1 97 ? 8.833 32.737 6.700 1.00 35.29 96 LYS A CA 1
ATOM 772 C C . LYS A 1 97 ? 7.935 33.751 7.400 1.00 34.15 96 LYS A C 1
ATOM 773 O O . LYS A 1 97 ? 8.255 34.944 7.407 1.00 32.88 96 LYS A O 1
ATOM 779 N N . LYS A 1 98 ? 6.835 33.270 7.995 1.00 32.33 97 LYS A N 1
ATOM 780 C CA . LYS A 1 98 ? 5.892 34.119 8.723 1.00 33.34 97 LYS A CA 1
ATOM 781 C C . LYS A 1 98 ? 6.546 34.850 9.909 1.00 33.92 97 LYS A C 1
ATOM 782 O O . LYS A 1 98 ? 6.262 36.033 10.152 1.00 33.89 97 LYS A O 1
ATOM 785 N N . LEU A 1 99 ? 7.395 34.139 10.654 1.00 32.77 98 LEU A N 1
ATOM 786 C CA . LEU A 1 99 ? 8.166 34.756 11.742 1.00 32.57 98 LEU A CA 1
ATOM 787 C C . LEU A 1 99 ? 9.077 35.855 11.200 1.00 31.37 98 LEU A C 1
ATOM 788 O O . LEU A 1 99 ? 9.046 36.985 11.692 1.00 30.83 98 LEU A O 1
ATOM 793 N N . LEU A 1 100 ? 9.858 35.534 10.169 1.00 31.61 99 LEU A N 1
ATOM 794 C CA . LEU A 1 100 ? 10.760 36.502 9.555 1.00 30.95 99 LEU A CA 1
ATOM 795 C C . LEU A 1 100 ? 10.037 37.728 9.017 1.00 30.75 99 LEU A C 1
ATOM 796 O O . LEU A 1 100 ? 10.446 38.856 9.256 1.00 30.73 99 LEU A O 1
ATOM 801 N N . ASP A 1 101 ? 8.963 37.495 8.279 1.00 31.07 100 ASP A N 1
ATOM 802 C CA . ASP A 1 101 ? 8.113 38.568 7.757 1.00 31.43 100 ASP A CA 1
ATOM 803 C C . ASP A 1 101 ? 7.641 39.534 8.849 1.00 32.46 100 ASP A C 1
ATOM 804 O O . ASP A 1 101 ? 7.575 40.754 8.623 1.00 33.09 100 ASP A O 1
ATOM 809 N N . LYS A 1 102 ? 7.303 38.982 10.022 1.00 31.28 101 LYS A N 1
ATOM 810 C CA . LYS A 1 102 ? 6.858 39.777 11.161 1.00 29.67 101 LYS A CA 1
ATOM 811 C C . LYS A 1 102 ? 7.972 40.673 11.636 1.00 29.62 101 LYS A C 1
ATOM 812 O O . LYS A 1 102 ? 7.757 41.837 11.950 1.00 29.24 101 LYS A O 1
ATOM 818 N N . VAL A 1 103 ? 9.164 40.097 11.735 1.00 30.74 102 VAL A N 1
ATOM 819 C CA . VAL A 1 103 ? 10.376 40.847 12.073 1.00 32.12 102 VAL A CA 1
ATOM 820 C C . VAL A 1 103 ? 10.649 41.927 10.993 1.00 33.32 102 VAL A C 1
ATOM 821 O O . VAL A 1 103 ? 10.814 43.089 11.328 1.00 34.19 102 VAL A O 1
ATOM 825 N N . ILE A 1 104 ? 10.653 41.563 9.711 1.00 33.50 103 ILE A N 1
ATOM 826 C CA . ILE A 1 104 ? 10.949 42.547 8.655 1.00 34.93 103 ILE A CA 1
ATOM 827 C C . ILE A 1 104 ? 9.959 43.718 8.685 1.00 36.40 103 ILE A C 1
ATOM 828 O O . ILE A 1 104 ? 10.356 44.879 8.636 1.00 36.30 103 ILE A O 1
ATOM 841 N N . THR A 1 106 ? 8.209 44.770 11.272 1.00 35.23 105 THR A N 1
ATOM 842 C CA . THR A 1 106 ? 8.432 45.540 12.498 1.00 33.56 105 THR A CA 1
ATOM 843 C C . THR A 1 106 ? 9.699 46.389 12.384 1.00 33.19 105 THR A C 1
ATOM 844 O O . THR A 1 106 ? 9.749 47.504 12.889 1.00 31.79 105 THR A O 1
ATOM 848 N N . CYS A 1 107 ? 10.720 45.865 11.717 1.00 34.42 106 CYS A N 1
ATOM 849 C CA . CYS A 1 107 ? 11.946 46.612 11.482 1.00 34.97 106 CYS A CA 1
ATOM 850 C C . CYS A 1 107 ? 11.675 47.841 10.615 1.00 37.52 106 CYS A C 1
ATOM 851 O O . CYS A 1 107 ? 12.247 48.910 10.842 1.00 34.42 106 CYS A O 1
ATOM 854 N N . LYS A 1 108 ? 10.813 47.692 9.615 1.00 38.90 107 LYS A N 1
ATOM 855 C CA . LYS A 1 108 ? 10.470 48.821 8.764 1.00 42.44 107 LYS A CA 1
ATOM 856 C C . LYS A 1 108 ? 9.781 49.930 9.559 1.00 43.97 107 LYS A C 1
ATOM 857 O O . LYS A 1 108 ? 10.109 51.110 9.395 1.00 43.91 107 LYS A O 1
ATOM 863 N N . GLU A 1 109 ? 8.848 49.560 10.436 1.00 45.25 108 GLU A N 1
ATOM 864 C CA . GLU A 1 109 ? 8.190 50.546 11.282 1.00 46.11 108 GLU A CA 1
ATOM 865 C C . GLU A 1 109 ? 9.197 51.249 12.188 1.00 45.21 108 GLU A C 1
ATOM 866 O O . GLU A 1 109 ? 9.050 52.427 12.482 1.00 46.32 108 GLU A O 1
ATOM 872 N N . GLN A 1 110 ? 10.214 50.526 12.638 1.00 43.68 109 GLN A N 1
ATOM 873 C CA . GLN A 1 110 ? 11.163 51.070 13.600 1.00 44.40 109 GLN A CA 1
ATOM 874 C C . GLN A 1 110 ? 12.440 51.660 12.998 1.00 43.48 109 GLN A C 1
ATOM 875 O O . GLN A 1 110 ? 13.372 51.966 13.732 1.00 43.29 109 GLN A O 1
ATOM 881 N N . ASN A 1 111 ? 12.451 51.868 11.682 1.00 43.67 110 ASN A N 1
ATOM 882 C CA . ASN A 1 111 ? 13.605 52.446 10.959 1.00 45.49 110 ASN A CA 1
ATOM 883 C C . ASN A 1 111 ? 14.928 51.678 11.087 1.00 42.86 110 ASN A C 1
ATOM 884 O O . ASN A 1 111 ? 16.006 52.273 11.236 1.00 45.06 110 ASN A O 1
ATOM 889 N N . ILE A 1 112 ? 14.828 50.353 11.055 1.00 38.96 111 ILE A N 1
ATOM 890 C CA . ILE A 1 112 ? 15.999 49.486 11.078 1.00 35.21 111 ILE A CA 1
ATOM 891 C C . ILE A 1 112 ? 16.334 49.184 9.626 1.00 34.09 111 ILE A C 1
ATOM 892 O O . ILE A 1 112 ? 15.479 48.761 8.853 1.00 35.72 111 ILE A O 1
ATOM 897 N N . ASP A 1 113 ? 17.586 49.440 9.268 1.00 32.53 112 ASP A N 1
ATOM 898 C CA . ASP A 1 113 ? 18.089 49.314 7.911 1.00 30.11 112 ASP A CA 1
ATOM 899 C C . ASP A 1 113 ? 18.516 47.922 7.486 1.00 29.19 112 ASP A C 1
ATOM 900 O O . ASP A 1 113 ? 18.593 47.629 6.283 1.00 28.48 112 ASP A O 1
ATOM 905 N N . GLY A 1 114 ? 18.772 47.050 8.446 1.00 27.84 113 GLY A N 1
ATOM 906 C CA . GLY A 1 114 ? 19.290 45.741 8.094 1.00 28.82 113 GLY A CA 1
ATOM 907 C C . GLY A 1 114 ? 19.346 44.816 9.259 1.00 27.35 113 GLY A C 1
ATOM 908 O O . GLY A 1 114 ? 19.243 45.264 10.372 1.00 27.26 113 GLY A O 1
ATOM 909 N N . ILE A 1 115 ? 19.578 43.539 8.953 1.00 28.51 114 ILE A N 1
ATOM 910 C CA . ILE A 1 115 ? 19.577 42.446 9.898 1.00 27.98 114 ILE A CA 1
ATOM 911 C C . ILE A 1 115 ? 20.787 41.562 9.664 1.00 27.58 114 ILE A C 1
ATOM 912 O O . ILE A 1 115 ? 20.947 40.978 8.576 1.00 27.26 114 ILE A O 1
ATOM 917 N N . TYR A 1 116 ? 21.638 41.488 10.686 1.00 27.06 115 TYR A N 1
ATOM 918 C CA . TYR A 1 116 ? 22.778 40.605 10.711 1.00 28.20 115 TYR A CA 1
ATOM 919 C C . TYR A 1 116 ? 22.402 39.369 11.506 1.00 28.10 115 TYR A C 1
ATOM 920 O O . TYR A 1 116 ? 21.511 39.413 12.332 1.00 29.87 115 TYR A O 1
ATOM 929 N N . LEU A 1 117 ? 23.092 38.264 11.276 1.00 29.82 116 LEU A N 1
ATOM 930 C CA . LEU A 1 117 ? 22.959 37.098 12.133 1.00 30.41 116 LEU A CA 1
ATOM 931 C C . LEU A 1 117 ? 24.214 36.257 12.045 1.00 30.85 116 LEU A C 1
ATOM 932 O O . LEU A 1 117 ? 24.934 36.297 11.052 1.00 30.04 116 LEU A O 1
ATOM 937 N N . GLY A 1 118 ? 24.474 35.520 13.118 1.00 30.62 117 GLY A N 1
ATOM 938 C CA . GLY A 1 118 ? 25.491 34.484 13.154 1.00 31.16 117 GLY A CA 1
ATOM 939 C C . GLY A 1 118 ? 24.752 33.188 13.475 1.00 32.31 117 GLY A C 1
ATOM 940 O O . GLY A 1 118 ? 23.762 33.195 14.205 1.00 35.18 117 GLY A O 1
ATOM 941 N N . THR A 1 119 ? 25.227 32.077 12.936 1.00 33.94 118 THR A N 1
ATOM 942 C CA . THR A 1 119 ? 24.640 30.775 13.198 1.00 35.26 118 THR A CA 1
ATOM 943 C C . THR A 1 119 ? 25.753 29.713 13.124 1.00 34.61 118 THR A C 1
ATOM 944 O O . THR A 1 119 ? 26.877 30.008 12.752 1.00 32.53 118 THR A O 1
ATOM 948 N N A ILE A 1 120 ? 25.443 28.463 13.454 0.50 36.34 119 ILE A N 1
ATOM 949 N N B ILE A 1 120 ? 25.452 28.533 13.634 0.50 37.38 119 ILE A N 1
ATOM 950 C CA A ILE A 1 120 ? 26.450 27.386 13.497 0.50 36.50 119 ILE A CA 1
ATOM 951 C CA B ILE A 1 120 ? 26.405 27.462 13.579 0.50 38.11 119 ILE A CA 1
ATOM 952 C C A ILE A 1 120 ? 26.282 26.523 12.251 0.50 36.98 119 ILE A C 1
ATOM 953 C C B ILE A 1 120 ? 25.980 26.633 12.399 0.50 37.45 119 ILE A C 1
ATOM 954 O O A ILE A 1 120 ? 25.177 26.480 11.701 0.50 37.16 119 ILE A O 1
ATOM 955 O O B ILE A 1 120 ? 24.795 26.536 12.058 0.50 36.15 119 ILE A O 1
ATOM 964 N N A ASP A 1 121 ? 27.332 25.818 11.809 0.60 37.46 120 ASP A N 1
ATOM 965 N N B ASP A 1 121 ? 26.990 26.044 11.765 0.40 37.69 120 ASP A N 1
ATOM 966 C CA A ASP A 1 121 ? 27.217 25.051 10.577 0.60 38.88 120 ASP A CA 1
ATOM 967 C CA B ASP A 1 121 ? 26.808 25.265 10.543 0.40 38.31 120 ASP A CA 1
ATOM 968 C C A ASP A 1 121 ? 26.259 23.871 10.743 0.60 39.89 120 ASP A C 1
ATOM 969 C C B ASP A 1 121 ? 26.100 23.936 10.749 0.40 39.46 120 ASP A C 1
ATOM 970 O O A ASP A 1 121 ? 25.751 23.351 9.748 0.60 41.33 120 ASP A O 1
ATOM 971 O O B ASP A 1 121 ? 25.640 23.336 9.775 0.40 40.51 120 ASP A O 1
ATOM 980 N N . LYS A 1 122 ? 26.013 23.470 11.999 1.00 40.40 121 LYS A N 1
ATOM 981 C CA . LYS A 1 122 ? 25.147 22.321 12.342 1.00 40.42 121 LYS A CA 1
ATOM 982 C C . LYS A 1 122 ? 23.683 22.570 11.948 1.00 39.05 121 LYS A C 1
ATOM 983 O O . LYS A 1 122 ? 22.946 21.621 11.683 1.00 40.10 121 LYS A O 1
ATOM 986 N N . PHE A 1 123 ? 23.263 23.838 11.916 1.00 38.15 122 PHE A N 1
ATOM 987 C CA . PHE A 1 123 ? 21.930 24.189 11.428 1.00 38.86 122 PHE A CA 1
ATOM 988 C C . PHE A 1 123 ? 21.965 24.280 9.899 1.00 39.73 122 PHE A C 1
ATOM 989 O O . PHE A 1 123 ? 21.880 25.377 9.335 1.00 38.21 122 PHE A O 1
ATOM 997 N N . ILE A 1 124 ? 22.050 23.111 9.258 1.00 40.19 123 ILE A N 1
ATOM 998 C CA . ILE A 1 124 ? 22.165 22.971 7.803 1.00 42.11 123 ILE A CA 1
ATOM 999 C C . ILE A 1 124 ? 20.982 23.604 7.056 1.00 42.35 123 ILE A C 1
ATOM 1000 O O . ILE A 1 124 ? 21.166 24.414 6.142 1.00 42.33 123 ILE A O 1
ATOM 1005 N N . SER A 1 125 ? 19.770 23.220 7.446 1.00 41.73 124 SER A N 1
ATOM 1006 C CA . SER A 1 125 ? 18.564 23.732 6.818 1.00 41.74 124 SER A CA 1
ATOM 1007 C C . SER A 1 125 ? 18.390 25.244 7.005 1.00 39.20 124 SER A C 1
ATOM 1008 O O . SER A 1 125 ? 17.955 25.934 6.100 1.00 39.54 124 SER A O 1
ATOM 1011 N N . ALA A 1 126 ? 18.709 25.748 8.191 1.00 37.91 125 ALA A N 1
ATOM 1012 C CA . ALA A 1 126 ? 18.595 27.176 8.473 1.00 37.26 125 ALA A CA 1
ATOM 1013 C C . ALA A 1 126 ? 19.446 28.027 7.530 1.00 36.32 125 ALA A C 1
ATOM 1014 O O . ALA A 1 126 ? 19.056 29.141 7.208 1.00 37.96 125 ALA A O 1
ATOM 1016 N N . GLN A 1 127 ? 20.593 27.509 7.088 1.00 37.62 126 GLN A N 1
ATOM 1017 C CA . GLN A 1 127 ? 21.505 28.238 6.166 1.00 39.04 126 GLN A CA 1
ATOM 1018 C C . GLN A 1 127 ? 20.800 28.453 4.833 1.00 37.60 126 GLN A C 1
ATOM 1019 O O . GLN A 1 127 ? 20.759 29.554 4.323 1.00 36.23 126 GLN A O 1
ATOM 1025 N N . TYR A 1 128 ? 20.262 27.373 4.273 1.00 37.86 127 TYR A N 1
ATOM 1026 C CA . TYR A 1 128 ? 19.495 27.446 3.042 1.00 40.02 127 TYR A CA 1
ATOM 1027 C C . TYR A 1 128 ? 18.282 28.353 3.197 1.00 38.20 127 TYR A C 1
ATOM 1028 O O . TYR A 1 128 ? 17.941 29.083 2.268 1.00 36.35 127 TYR A O 1
ATOM 1037 N N . PHE A 1 129 ? 17.630 28.302 4.361 1.00 35.99 128 PHE A N 1
ATOM 1038 C CA . PHE A 1 129 ? 16.498 29.190 4.632 1.00 35.04 128 PHE A CA 1
ATOM 1039 C C . PHE A 1 129 ? 16.907 30.670 4.544 1.00 33.76 128 PHE A C 1
ATOM 1040 O O . PHE A 1 129 ? 16.245 31.463 3.881 1.00 32.46 128 PHE A O 1
ATOM 1048 N N . TYR A 1 130 ? 17.994 31.036 5.213 1.00 33.14 129 TYR A N 1
ATOM 1049 C CA . TYR A 1 130 ? 18.447 32.430 5.184 1.00 33.81 129 TYR A CA 1
ATOM 1050 C C . TYR A 1 130 ? 18.833 32.839 3.763 1.00 33.77 129 TYR A C 1
ATOM 1051 O O . TYR A 1 130 ? 18.442 33.898 3.319 1.00 34.01 129 TYR A O 1
ATOM 1060 N N . SER A 1 131 ? 19.560 31.978 3.048 1.00 32.62 130 SER A N 1
ATOM 1061 C CA . SER A 1 131 ? 19.962 32.244 1.682 1.00 34.32 130 SER A CA 1
ATOM 1062 C C . SER A 1 131 ? 18.785 32.426 0.734 1.00 35.04 130 SER A C 1
ATOM 1063 O O . SER A 1 131 ? 18.889 33.137 -0.264 1.00 35.61 130 SER A O 1
ATOM 1066 N N . ASN A 1 132 ? 17.692 31.727 1.015 1.00 35.21 131 ASN A N 1
ATOM 1067 C CA . ASN A 1 132 ? 16.489 31.789 0.195 1.00 35.53 131 ASN A CA 1
ATOM 1068 C C . ASN A 1 132 ? 15.549 32.921 0.619 1.00 34.52 131 ASN A C 1
ATOM 1069 O O . ASN A 1 132 ? 14.566 33.197 -0.082 1.00 32.12 131 ASN A O 1
ATOM 1074 N N . ASN A 1 133 ? 15.874 33.582 1.734 1.00 30.88 132 ASN A N 1
ATOM 1075 C CA . ASN A 1 133 ? 15.071 34.669 2.263 1.00 32.43 132 ASN A CA 1
ATOM 1076 C C . ASN A 1 133 ? 15.808 35.987 2.443 1.00 32.01 132 ASN A C 1
ATOM 1077 O O . ASN A 1 133 ? 15.625 36.669 3.441 1.00 35.41 132 ASN A O 1
ATOM 1082 N N . GLY A 1 134 ? 16.619 36.332 1.451 1.00 32.30 133 GLY A N 1
ATOM 1083 C CA . GLY A 1 134 ? 17.211 37.666 1.308 1.00 32.91 133 GLY A CA 1
ATOM 1084 C C . GLY A 1 134 ? 18.513 37.940 2.027 1.00 32.03 133 GLY A C 1
ATOM 1085 O O . GLY A 1 134 ? 18.963 39.078 2.066 1.00 29.57 133 GLY A O 1
ATOM 1086 N N . PHE A 1 135 ? 19.111 36.903 2.604 1.00 31.74 134 PHE A N 1
ATOM 1087 C CA . PHE A 1 135 ? 20.343 37.038 3.365 1.00 30.89 134 PHE A CA 1
ATOM 1088 C C . PHE A 1 135 ? 21.548 36.666 2.520 1.00 29.63 134 PHE A C 1
ATOM 1089 O O . PHE A 1 135 ? 21.546 35.644 1.852 1.00 31.10 134 PHE A O 1
ATOM 1097 N N . ARG A 1 136 ? 22.588 37.490 2.577 1.00 26.13 135 ARG A N 1
ATOM 1098 C CA . ARG A 1 136 ? 23.838 37.152 1.895 1.00 25.66 135 ARG A CA 1
ATOM 1099 C C . ARG A 1 136 ? 24.830 36.752 2.971 1.00 23.78 135 ARG A C 1
ATOM 1100 O O . ARG A 1 136 ? 24.734 37.228 4.090 1.00 25.61 135 ARG A O 1
ATOM 1108 N N . GLU A 1 137 ? 25.752 35.859 2.648 1.00 27.86 136 GLU A N 1
ATOM 1109 C CA . GLU A 1 137 ? 26.806 35.462 3.582 1.00 28.17 136 GLU A CA 1
ATOM 1110 C C . GLU A 1 137 ? 27.908 36.476 3.585 1.00 28.31 136 GLU A C 1
ATOM 1111 O O . GLU A 1 137 ? 28.363 36.911 2.520 1.00 30.70 136 GLU A O 1
ATOM 1117 N N . ILE A 1 138 ? 28.323 36.852 4.798 1.00 30.01 137 ILE A N 1
ATOM 1118 C CA . ILE A 1 138 ? 29.374 37.846 5.026 1.00 29.12 137 ILE A CA 1
ATOM 1119 C C . ILE A 1 138 ? 30.515 37.217 5.843 1.00 28.79 137 ILE A C 1
ATOM 1120 O O . ILE A 1 138 ? 30.402 36.116 6.370 1.00 27.23 137 ILE A O 1
ATOM 1125 N N . LYS A 1 139 ? 31.642 37.909 5.874 1.00 27.72 138 LYS A N 1
ATOM 1126 C CA . LYS A 1 139 ? 32.809 37.443 6.570 1.00 27.68 138 LYS A CA 1
ATOM 1127 C C . LYS A 1 139 ? 32.773 37.983 7.988 1.00 25.76 138 LYS A C 1
ATOM 1128 O O . LYS A 1 139 ? 32.145 38.995 8.254 1.00 25.78 138 LYS A O 1
ATOM 1132 N N . ARG A 1 140 ? 33.420 37.278 8.896 1.00 25.49 139 ARG A N 1
ATOM 1133 C CA . ARG A 1 140 ? 33.526 37.690 10.298 1.00 28.59 139 ARG A CA 1
ATOM 1134 C C . ARG A 1 140 ? 34.054 39.148 10.403 1.00 28.05 139 ARG A C 1
ATOM 1135 O O . ARG A 1 140 ? 33.537 39.927 11.191 1.00 30.59 139 ARG A O 1
ATOM 1143 N N . GLY A 1 141 ? 35.064 39.498 9.601 1.00 28.31 140 GLY A N 1
ATOM 1144 C CA . GLY A 1 141 ? 35.623 40.873 9.535 1.00 29.63 140 GLY A CA 1
ATOM 1145 C C . GLY A 1 141 ? 34.678 41.942 8.950 1.00 31.98 140 GLY A C 1
ATOM 1146 O O . GLY A 1 141 ? 34.959 43.130 9.037 1.00 36.93 140 GLY A O 1
ATOM 1147 N N . ASP A 1 142 ? 33.570 41.529 8.345 1.00 30.85 141 ASP A N 1
ATOM 1148 C CA . ASP A 1 142 ? 32.559 42.443 7.836 1.00 32.93 141 ASP A CA 1
ATOM 1149 C C . ASP A 1 142 ? 31.527 42.848 8.895 1.00 31.81 141 ASP A C 1
ATOM 1150 O O . ASP A 1 142 ? 30.720 43.743 8.642 1.00 34.40 141 ASP A O 1
ATOM 1155 N N . LEU A 1 143 ? 31.487 42.157 10.035 1.00 32.04 142 LEU A N 1
ATOM 1156 C CA . LEU A 1 143 ? 30.491 42.442 11.077 1.00 32.66 142 LEU A CA 1
ATOM 1157 C C . LEU A 1 143 ? 30.796 43.784 11.752 1.00 31.75 142 LEU A C 1
ATOM 1158 O O . LEU A 1 143 ? 31.957 44.119 11.954 1.00 33.20 142 LEU A O 1
ATOM 1163 N N . PRO A 1 144 ? 29.759 44.564 12.088 1.00 32.01 143 PRO A N 1
ATOM 1164 C CA . PRO A 1 144 ? 30.000 45.839 12.755 1.00 31.96 143 PRO A CA 1
ATOM 1165 C C . PRO A 1 144 ? 30.443 45.638 14.197 1.00 30.76 143 PRO A C 1
ATOM 1166 O O . PRO A 1 144 ? 30.211 44.581 14.761 1.00 29.58 143 PRO A O 1
ATOM 1170 N N . SER A 1 145 ? 31.075 46.645 14.793 1.00 33.01 144 SER A N 1
ATOM 1171 C CA . SER A 1 145 ? 31.589 46.522 16.160 1.00 32.27 144 SER A CA 1
ATOM 1172 C C . SER A 1 145 ? 30.540 46.251 17.262 1.00 30.76 144 SER A C 1
ATOM 1173 O O . SER A 1 145 ? 30.891 45.685 18.285 1.00 29.64 144 SER A O 1
ATOM 1176 N N . SER A 1 146 ? 29.283 46.646 17.081 1.00 31.07 145 SER A N 1
ATOM 1177 C CA . SER A 1 146 ? 28.277 46.408 18.126 1.00 31.31 145 SER A CA 1
ATOM 1178 C C . SER A 1 146 ? 27.579 45.085 17.970 1.00 33.00 145 SER A C 1
ATOM 1179 O O . SER A 1 146 ? 26.704 44.745 18.782 1.00 33.67 145 SER A O 1
ATOM 1182 N N . PHE A 1 147 ? 27.940 44.338 16.925 1.00 30.42 146 PHE A N 1
ATOM 1183 C CA . PHE A 1 147 ? 27.421 43.016 16.758 1.00 29.93 146 PHE A CA 1
ATOM 1184 C C . PHE A 1 147 ? 28.159 42.111 17.754 1.00 32.30 146 PHE A C 1
ATOM 1185 O O . PHE A 1 147 ? 29.397 42.024 17.703 1.00 31.01 146 PHE A O 1
ATOM 1193 N N . PRO A 1 148 ? 27.414 41.438 18.663 1.00 35.62 147 PRO A N 1
ATOM 1194 C CA . PRO A 1 148 ? 28.069 40.582 19.647 1.00 39.93 147 PRO A CA 1
ATOM 1195 C C . PRO A 1 148 ? 28.608 39.303 19.017 1.00 41.99 147 PRO A C 1
ATOM 1196 O O . PRO A 1 148 ? 27.827 38.522 18.498 1.00 43.83 147 PRO A O 1
ATOM 1200 N N . LYS A 1 149 ? 29.915 39.076 19.063 1.00 46.24 148 LYS A N 1
ATOM 1201 C CA . LYS A 1 149 ? 30.466 37.873 18.423 1.00 51.99 148 LYS A CA 1
ATOM 1202 C C . LYS A 1 149 ? 30.388 36.675 19.384 1.00 54.83 148 LYS A C 1
ATOM 1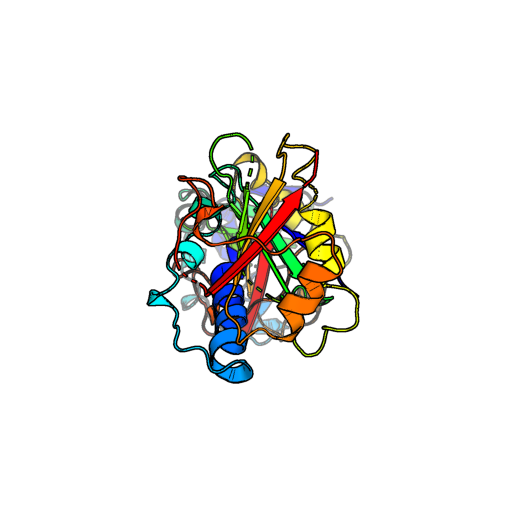203 O O . LYS A 1 149 ? 30.737 36.806 20.554 1.00 55.74 148 LYS A O 1
ATOM 1207 N N . LEU A 1 150 ? 29.868 35.539 18.888 1.00 57.91 149 LEU A N 1
ATOM 1208 C CA . LEU A 1 150 ? 29.781 34.278 19.663 1.00 59.02 149 LEU A CA 1
ATOM 1209 C C . LEU A 1 150 ? 30.790 33.239 19.139 1.00 57.77 149 LEU A C 1
ATOM 1210 O O . LEU A 1 150 ? 31.705 33.567 18.374 1.00 56.34 149 LEU A O 1
ATOM 1213 N N . ASP A 1 153 ? 29.266 30.649 16.909 1.00 46.42 152 ASP A N 1
ATOM 1214 C CA . ASP A 1 153 ? 28.897 30.947 15.525 1.00 46.23 152 ASP A CA 1
ATOM 1215 C C . ASP A 1 153 ? 30.082 30.859 14.591 1.00 46.25 152 ASP A C 1
ATOM 1216 O O . ASP A 1 153 ? 31.192 31.289 14.911 1.00 47.15 152 ASP A O 1
ATOM 1221 N N . ASN A 1 154 ? 29.823 30.321 13.419 1.00 44.38 153 ASN A N 1
ATOM 1222 C CA . ASN A 1 154 ? 30.832 30.240 12.398 1.00 42.25 153 ASN A CA 1
ATOM 1223 C C . ASN A 1 154 ? 30.337 30.643 11.022 1.00 39.05 153 ASN A C 1
ATOM 1224 O O . ASN A 1 154 ? 31.110 30.578 10.050 1.00 44.60 153 ASN A O 1
ATOM 1229 N N . ARG A 1 155 ? 29.064 31.007 10.896 1.00 32.65 154 ARG A N 1
ATOM 1230 C CA . ARG A 1 155 ? 28.550 31.476 9.610 1.00 33.32 154 ARG A CA 1
ATOM 1231 C C . ARG A 1 155 ? 27.770 32.748 9.878 1.00 30.58 154 ARG A C 1
ATOM 1232 O O . ARG A 1 155 ? 26.968 32.813 10.838 1.00 30.21 154 ARG A O 1
ATOM 1240 N N . PHE A 1 156 ? 27.996 33.759 9.042 1.00 29.15 155 PHE A N 1
ATOM 1241 C CA . PHE A 1 156 ? 27.401 35.089 9.237 1.00 28.14 155 PHE A CA 1
ATOM 1242 C C . PHE A 1 156 ? 26.661 35.545 8.008 1.00 27.43 155 PHE A C 1
ATOM 1243 O O . PHE A 1 156 ? 27.073 35.273 6.899 1.00 30.28 155 PHE A O 1
ATOM 1251 N N . TYR A 1 157 ? 25.568 36.250 8.220 1.00 28.00 156 TYR A N 1
ATOM 1252 C CA . TYR A 1 157 ? 24.715 36.672 7.146 1.00 28.50 156 TYR A CA 1
ATOM 1253 C C . TYR A 1 157 ? 24.156 38.071 7.395 1.00 29.18 156 TYR A C 1
ATOM 1254 O O . TYR A 1 157 ? 24.146 38.562 8.513 1.00 29.10 156 TYR A O 1
ATOM 1263 N N . TYR A 1 158 ? 23.700 38.697 6.317 1.00 30.22 157 TYR A N 1
ATOM 1264 C CA . TYR A 1 158 ? 23.113 40.019 6.358 1.00 29.71 157 TYR A CA 1
ATOM 1265 C C . TYR A 1 158 ? 21.989 40.135 5.319 1.00 29.10 157 TYR A C 1
ATOM 1266 O O . TYR A 1 158 ? 22.098 39.668 4.188 1.00 28.69 157 TYR A O 1
ATOM 1275 N N . ARG A 1 159 ? 20.898 40.753 5.755 1.00 29.47 158 ARG A N 1
ATOM 1276 C CA . ARG A 1 159 ? 19.801 41.091 4.896 1.00 28.76 158 ARG A CA 1
ATOM 1277 C C . ARG A 1 159 ? 19.558 42.577 4.991 1.00 26.79 158 ARG A C 1
ATOM 1278 O O . ARG A 1 159 ? 19.311 43.101 6.072 1.00 26.22 158 ARG A O 1
ATOM 1286 N N . ASN A 1 160 ? 19.636 43.236 3.850 1.00 28.09 159 ASN A N 1
ATOM 1287 C CA . ASN A 1 160 ? 19.363 44.653 3.713 1.00 29.51 159 ASN A C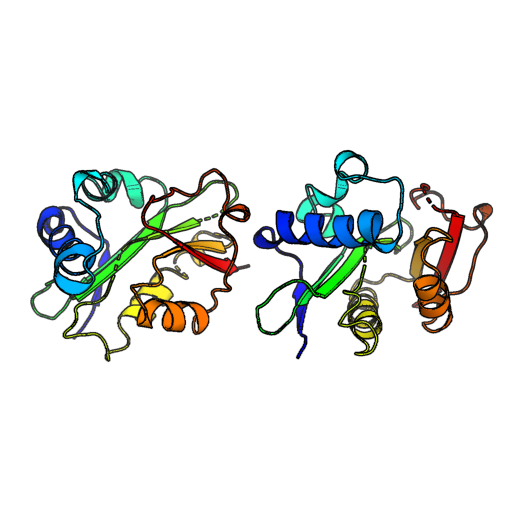A 1
ATOM 1288 C C . ASN A 1 160 ? 17.875 44.907 3.591 1.00 31.66 159 ASN A C 1
ATOM 1289 O O . ASN A 1 160 ? 17.189 44.264 2.792 1.00 31.01 159 ASN A O 1
ATOM 1294 N N . LEU A 1 161 ? 17.379 45.849 4.385 1.00 33.89 160 LEU A N 1
ATOM 1295 C CA . LEU A 1 161 ? 15.960 46.211 4.354 1.00 37.13 160 LEU A CA 1
ATOM 1296 C C . LEU A 1 161 ? 15.758 47.511 3.588 1.00 42.15 160 LEU A C 1
ATOM 1297 O O . LEU A 1 161 ? 14.820 47.615 2.823 1.00 44.42 160 LEU A O 1
ATOM 1302 N N . LYS A 1 162 ? 16.650 48.481 3.823 1.00 49.06 161 LYS A N 1
ATOM 1303 C CA . LYS A 1 162 ? 16.678 49.783 3.121 1.00 54.35 161 LYS A CA 1
ATOM 1304 C C . LYS A 1 162 ? 17.032 49.643 1.617 1.00 54.40 161 LYS A C 1
ATOM 1305 O O . LYS A 1 162 ? 16.225 49.923 0.735 1.00 53.82 161 LYS A O 1
ATOM 1311 N N . ALA B 1 3 ? -31.505 43.760 38.234 1.00 40.44 2 ALA B N 1
ATOM 1312 C CA . ALA B 1 3 ? -31.817 42.388 38.774 1.00 42.01 2 ALA B CA 1
ATOM 1313 C C . ALA B 1 3 ? -30.600 41.834 39.527 1.00 41.06 2 ALA B C 1
ATOM 1314 O O . ALA B 1 3 ? -30.732 41.288 40.641 1.00 40.64 2 ALA B O 1
ATOM 1316 N N . ILE B 1 4 ? -29.435 41.943 38.867 1.00 41.35 3 ILE B N 1
ATOM 1317 C CA . ILE B 1 4 ? -28.140 41.453 39.370 1.00 40.67 3 ILE B CA 1
ATOM 1318 C C . ILE B 1 4 ? -27.108 42.574 39.388 1.00 40.61 3 ILE B C 1
ATOM 1319 O O . ILE B 1 4 ? -26.779 43.120 38.329 1.00 43.35 3 ILE B O 1
ATOM 1324 N N . ASN B 1 5 ? -26.573 42.872 40.574 1.00 37.33 4 ASN B N 1
ATOM 1325 C CA . ASN B 1 5 ? -25.535 43.888 40.764 1.00 37.33 4 ASN B CA 1
ATOM 1326 C C . ASN B 1 5 ? -24.256 43.248 41.268 1.00 35.20 4 ASN B C 1
ATOM 1327 O O . ASN B 1 5 ? -24.281 42.186 41.892 1.00 31.85 4 ASN B O 1
ATOM 1332 N N . ILE B 1 6 ? -23.132 43.896 40.991 1.00 34.08 5 ILE B N 1
ATOM 1333 C CA . ILE B 1 6 ? -21.845 43.436 41.480 1.00 32.70 5 ILE B CA 1
ATOM 1334 C C . ILE B 1 6 ? -21.454 44.409 42.582 1.00 31.63 5 ILE B C 1
ATOM 1335 O O . ILE B 1 6 ? -21.531 45.609 42.407 1.00 28.34 5 ILE B O 1
ATOM 1340 N N . ILE B 1 7 ? -21.076 43.885 43.736 1.00 31.28 6 ILE B N 1
ATOM 1341 C CA . ILE B 1 7 ? -20.579 44.727 44.814 1.00 29.66 6 ILE B CA 1
ATOM 1342 C C . ILE B 1 7 ? -19.293 44.147 45.309 1.00 27.61 6 ILE B C 1
ATOM 1343 O O . ILE B 1 7 ? -18.975 42.994 45.062 1.00 27.43 6 ILE B O 1
ATOM 1348 N N . GLU B 1 8 ? -18.543 44.972 45.997 1.00 27.06 7 GLU B N 1
ATOM 1349 C CA . GLU B 1 8 ? -17.381 44.493 46.704 1.00 28.61 7 GLU B CA 1
ATOM 1350 C C . GLU B 1 8 ? -17.851 43.754 47.953 1.00 29.22 7 GLU B C 1
ATOM 1351 O O . GLU B 1 8 ? -18.861 44.104 48.585 1.00 30.19 7 GLU B O 1
ATOM 1357 N N . TYR B 1 9 ? -17.087 42.747 48.323 1.00 29.36 8 TYR B N 1
ATOM 1358 C CA . TYR B 1 9 ? -17.336 42.025 49.534 1.00 29.67 8 TYR B CA 1
ATOM 1359 C C . TYR B 1 9 ? -17.324 42.952 50.737 1.00 30.02 8 TYR B C 1
ATOM 1360 O O . TYR B 1 9 ? -16.475 43.846 50.833 1.00 28.55 8 TYR B O 1
ATOM 1369 N N . ASN B 1 10 ? -18.266 42.734 51.654 1.00 28.63 9 ASN B N 1
ATOM 1370 C CA . ASN B 1 10 ? -18.149 43.317 52.986 1.00 27.98 9 ASN B CA 1
ATOM 1371 C C . ASN B 1 10 ? -18.303 42.188 54.023 1.00 27.83 9 ASN B C 1
ATOM 1372 O O . ASN B 1 10 ? -18.835 41.133 53.710 1.00 27.85 9 ASN B O 1
ATOM 1377 N N . ARG B 1 11 ? -17.831 42.424 55.243 1.00 29.11 10 ARG B N 1
ATOM 1378 C CA . ARG B 1 11 ? -17.761 41.402 56.296 1.00 31.23 10 ARG B CA 1
ATOM 1379 C C . ARG B 1 11 ? -19.088 40.779 56.678 1.00 30.99 10 ARG B C 1
ATOM 1380 O O . ARG B 1 11 ? -19.088 39.674 57.211 1.00 33.40 10 ARG B O 1
ATOM 1388 N N . SER B 1 12 ? -20.206 41.467 56.441 1.00 28.27 11 SER B N 1
ATOM 1389 C CA . SER B 1 12 ? -21.502 40.889 56.801 1.00 27.09 11 SER B CA 1
ATOM 1390 C C . 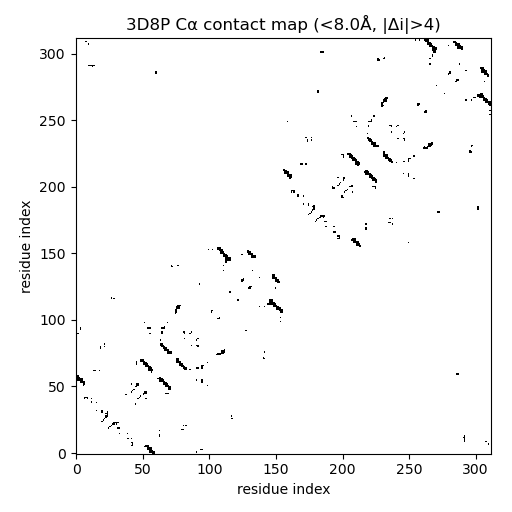SER B 1 12 ? -21.749 39.619 56.009 1.00 26.92 11 SER B C 1
ATOM 1391 O O . SER B 1 12 ? -22.546 38.772 56.419 1.00 28.92 11 SER B O 1
ATOM 1394 N N . TYR B 1 13 ? -21.033 39.464 54.897 1.00 26.91 12 TYR B N 1
ATOM 1395 C CA . TYR B 1 13 ? -21.213 38.327 53.995 1.00 25.39 12 TYR B CA 1
ATOM 1396 C C . TYR B 1 13 ? -20.334 37.100 54.339 1.00 26.16 12 TYR B C 1
ATOM 1397 O O . TYR B 1 13 ? -20.442 36.073 53.679 1.00 29.09 12 TYR B O 1
ATOM 1406 N N . LYS B 1 14 ? -19.513 37.190 55.380 1.00 27.99 13 LYS B N 1
ATOM 1407 C CA . LYS B 1 14 ? -18.535 36.150 55.677 1.00 28.87 13 LYS B CA 1
ATOM 1408 C C . LYS B 1 14 ? -19.072 34.731 55.667 1.00 28.97 13 LYS B C 1
ATOM 1409 O O . LYS B 1 14 ? -18.655 33.934 54.847 1.00 29.69 13 LYS B O 1
ATOM 1415 N N . GLU B 1 15 ? -20.001 34.411 56.558 1.00 28.64 14 GLU B N 1
ATOM 1416 C CA . GLU B 1 15 ? -20.505 33.044 56.633 1.00 28.74 14 GLU B CA 1
ATOM 1417 C C . GLU B 1 15 ? -21.364 32.651 55.440 1.00 29.99 14 GLU B C 1
ATOM 1418 O O . GLU B 1 15 ? -21.374 31.463 55.059 1.00 29.32 14 GLU B O 1
ATOM 1424 N N . GLU B 1 16 ? -22.125 33.590 54.872 1.00 29.98 15 GLU B N 1
ATOM 1425 C CA . GLU B 1 16 ? -22.896 33.270 53.643 1.00 31.17 15 GLU B CA 1
ATOM 1426 C C . GLU B 1 16 ? -21.943 32.927 52.490 1.00 30.00 15 GLU B C 1
ATOM 1427 O O . GLU B 1 16 ? -22.207 32.019 51.706 1.00 29.35 15 GLU B O 1
ATOM 1433 N N . LEU B 1 17 ? -20.851 33.696 52.376 1.00 30.04 16 LEU B N 1
ATOM 1434 C CA . LEU B 1 17 ? -19.868 33.486 51.336 1.00 29.84 16 LEU B CA 1
ATOM 1435 C C . LEU B 1 17 ? -19.228 32.132 51.494 1.00 29.54 16 LEU B C 1
ATOM 1436 O O . LEU B 1 17 ? -19.124 31.387 50.537 1.00 29.52 16 LEU B O 1
ATOM 1441 N N . ILE B 1 18 ? -18.806 31.811 52.701 1.00 28.65 17 ILE B N 1
ATOM 1442 C CA . ILE B 1 18 ? -18.151 30.540 52.929 1.00 29.60 17 ILE B CA 1
ATOM 1443 C C . ILE B 1 18 ? -19.056 29.357 52.617 1.00 30.55 17 ILE B C 1
ATOM 1444 O O . ILE B 1 18 ? -18.628 28.400 51.962 1.00 30.68 17 ILE B O 1
ATOM 1449 N N A GLU B 1 19 ? -20.305 29.423 53.081 0.50 31.23 18 GLU B N 1
ATOM 1450 N N B GLU B 1 19 ? -20.301 29.426 53.081 0.50 32.06 18 GLU B N 1
ATOM 1451 C CA A GLU B 1 19 ? -21.295 28.374 52.818 0.50 30.11 18 GLU B CA 1
ATOM 1452 C CA B GLU B 1 19 ? -21.286 28.379 52.825 0.50 31.67 18 GLU B CA 1
ATOM 1453 C C A GLU B 1 19 ? -21.567 28.239 51.330 0.50 29.88 18 GLU B C 1
ATOM 1454 C C B GLU B 1 19 ? -21.574 28.241 51.336 0.50 30.72 18 GLU B C 1
ATOM 1455 O O A GLU B 1 19 ? -21.676 27.133 50.823 0.50 30.61 18 GLU B O 1
ATOM 1456 O O B GLU B 1 19 ? -21.699 27.135 50.835 0.50 31.41 18 GLU B O 1
ATOM 1467 N N . PHE B 1 20 ? -21.667 29.366 50.633 1.00 30.23 19 PHE B N 1
ATOM 1468 C CA . PHE B 1 20 ? -21.919 29.379 49.190 1.00 29.25 19 PHE B CA 1
ATOM 1469 C C . PHE B 1 20 ? -20.788 28.633 48.470 1.00 30.19 19 PHE B C 1
ATOM 1470 O O . PHE B 1 20 ? -21.020 27.752 47.663 1.00 30.57 19 PHE B O 1
ATOM 1478 N N . ILE B 1 21 ? -19.554 28.968 48.790 1.00 32.17 20 ILE B N 1
ATOM 1479 C CA . ILE B 1 21 ? -18.398 28.318 48.128 1.00 31.01 20 ILE B CA 1
ATOM 1480 C C . ILE B 1 21 ? -18.294 26.811 48.475 1.00 31.11 20 ILE B C 1
ATOM 1481 O O . ILE B 1 21 ? -18.185 25.952 47.601 1.00 30.96 20 ILE B O 1
ATOM 1486 N N . LEU B 1 22 ? -18.357 26.506 49.758 1.00 30.62 21 LEU B N 1
ATOM 1487 C CA . LEU B 1 22 ? -18.230 25.139 50.221 1.00 30.01 21 LEU B CA 1
ATOM 1488 C C . LEU B 1 22 ? -19.315 24.220 49.686 1.00 29.02 21 LEU B C 1
ATOM 1489 O O . LEU B 1 22 ? -19.032 23.083 49.354 1.00 28.58 21 LEU B O 1
ATOM 1494 N N A SER B 1 23 ? -20.539 24.714 49.600 0.70 30.42 22 SER B N 1
ATOM 1495 N N B SER B 1 23 ? -20.543 24.716 49.553 0.30 29.91 22 SER B N 1
ATOM 1496 C CA A SER B 1 23 ? -21.659 23.953 49.010 0.70 30.24 22 SER B CA 1
ATOM 1497 C CA B SER B 1 23 ? -21.646 23.879 49.043 0.30 29.77 22 SER B CA 1
ATOM 1498 C C A SER B 1 23 ? -21.397 23.529 47.568 0.70 30.84 22 SER B C 1
ATOM 1499 C C B SER B 1 23 ? -21.481 23.546 47.549 0.30 30.41 22 SER B C 1
ATOM 1500 O O A SER B 1 23 ? -21.620 22.374 47.178 0.70 31.67 22 SER B O 1
ATOM 1501 O O B SER B 1 23 ? -21.890 22.472 47.103 0.30 31.22 22 SER B O 1
ATOM 1506 N N . ILE B 1 24 ? -20.905 24.457 46.769 1.00 30.43 23 ILE B N 1
ATOM 1507 C CA . ILE B 1 24 ? -20.643 24.156 45.349 1.00 29.61 23 ILE B CA 1
ATOM 1508 C C . ILE B 1 24 ? -19.460 23.186 45.272 1.00 30.26 23 ILE B C 1
ATOM 1509 O O . ILE B 1 24 ? -19.527 22.165 44.607 1.00 30.73 23 ILE B O 1
ATOM 1514 N N . GLN B 1 25 ? -18.381 23.504 45.980 1.00 30.98 24 GLN B N 1
ATOM 1515 C CA . GLN B 1 25 ? -17.211 22.641 46.026 1.00 29.89 24 GLN B CA 1
ATOM 1516 C C . GLN B 1 25 ? -17.540 21.215 46.479 1.00 31.57 24 GLN B C 1
ATOM 1517 O O . GLN B 1 25 ? -17.290 20.230 45.738 1.00 30.69 24 GLN B O 1
ATOM 1523 N N . LYS B 1 26 ? -18.118 21.125 47.675 1.00 30.22 25 LYS B N 1
ATOM 1524 C CA . LYS B 1 26 ? -18.308 19.842 48.373 1.00 33.21 25 LYS B CA 1
ATOM 1525 C C . LYS B 1 26 ? -19.608 19.130 48.022 1.00 33.67 25 LYS B C 1
ATOM 1526 O O . LYS B 1 26 ? -19.590 17.978 47.656 1.00 35.90 25 LYS B O 1
ATOM 1532 N N . ASN B 1 27 ? -20.734 19.817 48.153 1.00 36.94 26 ASN B N 1
ATOM 1533 C CA . ASN B 1 27 ? -22.055 19.190 47.977 1.00 37.69 26 ASN B CA 1
ATOM 1534 C C . ASN B 1 27 ? -22.353 18.858 46.516 1.00 38.85 26 ASN B C 1
ATOM 1535 O O . ASN B 1 27 ? -22.942 17.806 46.215 1.00 43.76 26 ASN B O 1
ATOM 1540 N N . GLU B 1 28 ? -21.970 19.768 45.623 1.00 39.36 27 GLU B N 1
ATOM 1541 C CA . GLU B 1 28 ? -22.294 19.653 44.225 1.00 38.72 27 GLU B CA 1
ATOM 1542 C C . GLU B 1 28 ? -21.187 18.995 43.419 1.00 40.03 27 GLU B C 1
ATOM 1543 O O . GLU B 1 28 ? -21.491 18.157 42.583 1.00 40.93 27 GLU B O 1
ATOM 1549 N N . PHE B 1 29 ? -19.926 19.384 43.620 1.00 36.61 28 PHE B N 1
ATOM 1550 C CA . PHE B 1 29 ? -18.826 18.804 42.816 1.00 35.57 28 PHE B CA 1
ATOM 1551 C C . PHE B 1 29 ? -18.001 17.747 43.556 1.00 35.68 28 PHE B C 1
ATOM 1552 O O . PHE B 1 29 ? -17.077 17.172 42.988 1.00 35.56 28 PHE B O 1
ATOM 1560 N N . ASN B 1 30 ? -18.352 17.478 44.811 1.00 36.21 29 ASN B N 1
ATOM 1561 C CA . ASN B 1 30 ? -17.627 16.492 45.632 1.00 36.68 29 ASN B CA 1
ATOM 1562 C C . ASN B 1 30 ? -16.109 16.628 45.609 1.00 37.18 29 ASN B C 1
ATOM 1563 O O . ASN B 1 30 ? -15.379 15.636 45.469 1.00 36.50 29 ASN B O 1
ATOM 1568 N N . ILE B 1 31 ? -15.648 17.872 45.734 1.00 35.51 30 ILE B N 1
ATOM 156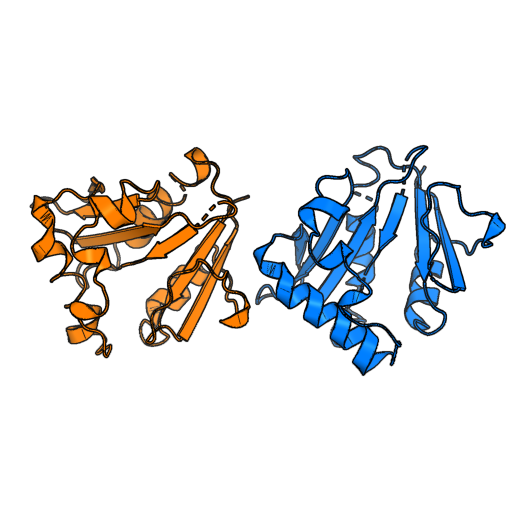9 C CA . ILE B 1 31 ? -14.236 18.162 45.815 1.00 34.85 30 ILE B CA 1
ATOM 1570 C C . ILE B 1 31 ? -13.838 17.875 47.245 1.00 36.15 30 ILE B C 1
ATOM 1571 O O . ILE B 1 31 ? -14.559 18.250 48.172 1.00 34.14 30 ILE B O 1
ATOM 1576 N N . LYS B 1 32 ? -12.729 17.157 47.421 1.00 37.98 31 LYS B N 1
ATOM 1577 C CA . LYS B 1 32 ? -12.204 16.853 48.749 1.00 39.74 31 LYS B CA 1
ATOM 1578 C C . LYS B 1 32 ? -11.412 18.087 49.255 1.00 37.71 31 LYS B C 1
ATOM 1579 O O . LYS B 1 32 ? -10.189 18.089 49.355 1.00 35.99 31 LYS B O 1
ATOM 1585 N N . ILE B 1 33 ? -12.158 19.121 49.594 1.00 37.75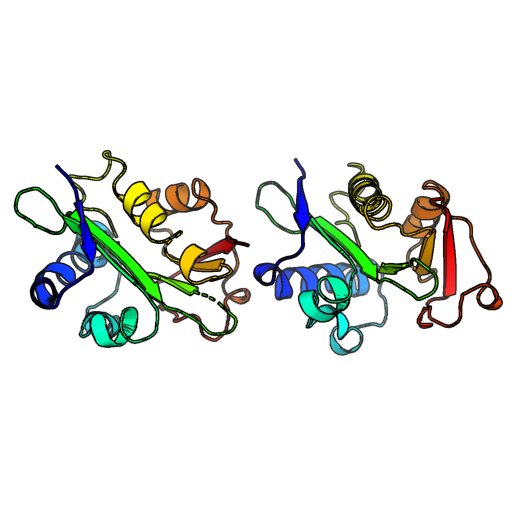 32 ILE B N 1
ATOM 1586 C CA . ILE B 1 33 ? -11.624 20.362 50.110 1.00 36.54 32 ILE B CA 1
ATOM 1587 C C . ILE B 1 33 ? -12.557 20.813 51.240 1.00 38.73 32 ILE B C 1
ATOM 1588 O O . ILE B 1 33 ? -13.777 20.575 51.179 1.00 38.37 32 ILE B O 1
ATOM 1593 N N . ASP B 1 34 ? -11.950 21.449 52.247 1.00 38.01 33 ASP B N 1
ATOM 1594 C CA . ASP B 1 34 ? -12.567 21.896 53.490 1.00 36.78 33 ASP B CA 1
ATOM 1595 C C . ASP B 1 34 ? -12.386 23.410 53.715 1.00 34.54 33 ASP B C 1
ATOM 1596 O O . ASP B 1 34 ? -11.591 24.069 53.050 1.00 35.29 33 ASP B O 1
ATOM 1601 N N . ARG B 1 35 ? -13.112 23.937 54.686 1.00 32.58 34 ARG B N 1
ATOM 1602 C CA . ARG B 1 35 ? -12.971 25.319 55.111 1.00 31.76 34 ARG B CA 1
ATOM 1603 C C . ARG B 1 35 ? -11.549 25.570 55.608 1.00 32.14 34 ARG B C 1
ATOM 1604 O O . ARG B 1 35 ? -10.942 26.584 55.285 1.00 32.16 34 ARG B O 1
ATOM 1612 N N . ASP B 1 36 ? -11.015 24.641 56.389 1.00 32.41 35 ASP B N 1
ATOM 1613 C CA . ASP B 1 36 ? -9.631 24.751 56.869 1.00 33.41 35 ASP B CA 1
ATOM 1614 C C . ASP B 1 36 ? -8.571 24.821 55.788 1.00 32.80 35 ASP B C 1
ATOM 1615 O O . ASP B 1 36 ? -7.493 25.355 56.031 1.00 32.84 35 ASP B O 1
ATOM 1620 N N . ASP B 1 37 ? -8.856 24.266 54.616 1.00 32.33 36 ASP B N 1
ATOM 1621 C CA . ASP B 1 37 ? -7.949 24.371 53.461 1.00 32.04 36 ASP B CA 1
ATOM 1622 C C . ASP B 1 37 ? -7.992 25.741 52.800 1.00 32.76 36 ASP B C 1
ATOM 1623 O O . ASP B 1 37 ? -7.166 26.025 51.938 1.00 35.13 36 ASP B O 1
ATOM 1628 N N . GLN B 1 38 ? -8.961 26.580 53.164 1.00 32.41 37 GLN B N 1
ATOM 1629 C CA . GLN B 1 38 ? -9.144 27.874 52.527 1.00 32.74 37 GLN B CA 1
ATOM 1630 C C . GLN B 1 38 ? -9.184 29.034 53.542 1.00 31.86 37 GLN B C 1
ATOM 1631 O O . GLN B 1 38 ? -10.116 29.823 53.558 1.00 31.70 37 GLN B O 1
ATOM 1637 N N . PRO B 1 39 ? -8.126 29.171 54.352 1.00 32.16 38 PRO B N 1
ATOM 1638 C CA . PRO B 1 39 ? -8.084 30.155 55.422 1.00 31.74 38 PRO B CA 1
ATOM 1639 C C . PRO B 1 39 ? -8.159 31.588 54.915 1.00 31.47 38 PRO B C 1
ATOM 1640 O O . PRO B 1 39 ? -8.496 32.487 55.669 1.00 29.99 38 PRO B O 1
ATOM 1644 N N . ASP B 1 40 ? -7.849 31.798 53.642 1.00 32.47 39 ASP B N 1
ATOM 1645 C CA . ASP B 1 40 ? -7.980 33.116 53.027 1.00 32.55 39 ASP B CA 1
ATOM 1646 C C . ASP B 1 40 ? -9.409 33.614 53.153 1.00 33.34 39 ASP B C 1
ATOM 1647 O O . ASP B 1 40 ? -9.625 34.806 53.272 1.00 33.63 39 ASP B O 1
ATOM 1652 N N . LEU B 1 41 ? -10.379 32.691 53.155 1.00 34.81 40 LEU B N 1
ATOM 1653 C CA . LEU B 1 41 ? -11.802 33.041 53.259 1.00 34.05 40 LEU B CA 1
ATOM 1654 C C . LEU B 1 41 ? -12.197 33.563 54.657 1.00 33.63 40 LEU B C 1
ATOM 1655 O O . LEU B 1 41 ? -13.242 34.174 54.801 1.00 33.47 40 LEU B O 1
ATOM 1660 N N . GLU B 1 42 ? -11.356 33.355 55.667 1.00 34.31 41 GLU B N 1
ATOM 1661 C CA . GLU B 1 42 ? -11.684 33.809 57.016 1.00 34.66 41 GLU B CA 1
ATOM 1662 C C . GLU B 1 42 ? -11.547 35.317 57.158 1.00 35.49 41 GLU B C 1
ATOM 1663 O O . GLU B 1 42 ? -12.073 35.873 58.122 1.00 33.96 41 GLU B O 1
ATOM 1669 N N . ASN B 1 43 ? -10.809 35.953 56.240 1.00 33.20 42 ASN B N 1
ATOM 1670 C CA . ASN B 1 43 ? -10.652 37.402 56.244 1.00 33.73 42 ASN B CA 1
ATOM 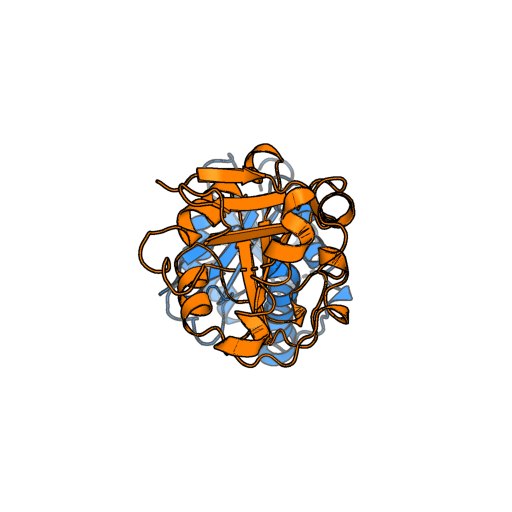1671 C C . ASN B 1 43 ? -10.331 37.900 54.834 1.00 31.85 42 ASN B C 1
ATOM 1672 O O . ASN B 1 43 ? -9.179 38.093 54.480 1.00 32.20 42 ASN B O 1
ATOM 1677 N N . ILE B 1 44 ? -11.379 38.096 54.046 1.00 32.04 43 ILE B N 1
ATOM 1678 C CA . ILE B 1 44 ? -11.297 38.529 52.644 1.00 32.15 43 ILE B CA 1
ATOM 1679 C C . ILE B 1 44 ? -10.665 39.915 52.606 1.00 32.91 43 ILE B C 1
ATOM 1680 O O . ILE B 1 44 ? -9.814 40.197 51.775 1.00 30.97 43 ILE B O 1
ATOM 1685 N N . GLU B 1 45 ? -11.060 40.782 53.525 1.00 34.20 44 GLU B N 1
ATOM 1686 C CA . GLU B 1 45 ? -10.471 42.118 53.567 1.00 35.60 44 GLU B CA 1
ATOM 1687 C C . GLU B 1 45 ? -8.964 42.075 53.733 1.00 33.64 44 GLU B C 1
ATOM 1688 O O . GLU B 1 45 ? -8.266 42.761 53.009 1.00 35.09 44 GLU B O 1
ATOM 1694 N N . HIS B 1 46 ? -8.456 41.269 54.667 1.00 32.98 45 HIS B N 1
ATOM 1695 C CA . HIS B 1 46 ? -6.997 41.158 54.867 1.00 32.18 45 HIS B CA 1
ATOM 1696 C C . HIS B 1 46 ? -6.304 40.494 53.673 1.00 32.17 45 HIS B C 1
ATOM 1697 O O . HIS B 1 46 ? -5.288 40.979 53.184 1.00 34.63 45 HIS B O 1
ATOM 1704 N N . ASN B 1 47 ? -6.856 39.368 53.233 1.00 31.83 46 ASN B N 1
ATOM 1705 C CA . ASN B 1 47 ? -6.224 38.507 52.249 1.00 33.11 46 ASN B CA 1
ATOM 1706 C C . ASN B 1 47 ? -6.407 38.932 50.796 1.00 33.19 46 ASN B C 1
ATOM 1707 O O . ASN B 1 47 ? -5.590 38.571 49.954 1.00 33.77 46 ASN B O 1
ATOM 1712 N N . TYR B 1 48 ? -7.466 39.679 50.502 1.00 30.90 47 TYR B N 1
ATOM 1713 C CA . TYR B 1 48 ? -7.749 40.085 49.138 1.00 30.89 47 TYR B CA 1
ATOM 1714 C C . TYR B 1 48 ? -7.713 41.583 48.958 1.00 33.20 47 TYR B C 1
ATOM 1715 O O . TYR B 1 48 ? -6.991 42.076 48.110 1.00 32.76 47 TYR B O 1
ATOM 1724 N N . LEU B 1 49 ? -8.493 42.306 49.757 1.00 34.25 48 LEU B N 1
ATOM 1725 C CA . LEU B 1 49 ? -8.671 43.727 49.530 1.00 35.74 48 LEU B CA 1
ATOM 1726 C C . LEU B 1 49 ? -7.480 44.544 49.954 1.00 36.67 48 LEU B C 1
ATOM 1727 O O . LEU B 1 49 ? -6.960 45.339 49.170 1.00 40.57 48 LEU B O 1
ATOM 1732 N N . ASN B 1 50 ? -7.019 44.341 51.184 1.00 37.99 49 ASN B N 1
ATOM 1733 C CA . ASN B 1 50 ? -5.962 45.195 51.747 1.00 37.80 49 ASN B CA 1
ATOM 1734 C C . ASN B 1 50 ? -4.615 45.008 51.083 1.00 37.87 49 ASN B C 1
ATOM 1735 O O . ASN B 1 50 ? -3.755 45.894 51.165 1.00 36.48 49 ASN B O 1
ATOM 1740 N N . SER B 1 51 ? -4.443 43.871 50.415 1.00 38.49 50 SER B N 1
ATOM 1741 C CA . SER B 1 51 ? -3.196 43.537 49.744 1.00 39.29 50 SER B CA 1
ATOM 1742 C C . SER B 1 51 ? -3.125 44.021 48.269 1.00 38.27 50 SER B C 1
ATOM 1743 O O . SER B 1 51 ? -2.158 43.745 47.580 1.00 37.40 50 SER B O 1
ATOM 1746 N N . GLY B 1 52 ? -4.135 44.751 47.788 1.00 38.01 51 GLY B N 1
ATOM 1747 C CA . GLY B 1 52 ? -4.166 45.225 46.378 1.00 36.29 51 GLY B CA 1
ATOM 1748 C C . GLY B 1 52 ? -5.047 44.403 45.423 1.00 36.57 51 GLY B C 1
ATOM 1749 O O . GLY B 1 52 ? -5.130 44.698 44.219 1.00 35.99 51 GLY B O 1
ATOM 1750 N N . GLY B 1 53 ? -5.720 43.377 45.960 1.00 32.78 52 GLY B N 1
ATOM 1751 C CA . GLY B 1 53 ? -6.553 42.495 45.171 1.00 33.33 52 GLY B CA 1
ATOM 1752 C C . GLY B 1 53 ? -8.020 42.893 45.152 1.00 31.61 52 GLY B C 1
ATOM 1753 O O . GLY B 1 53 ? -8.367 44.016 45.414 1.00 31.26 52 GLY B O 1
ATOM 1754 N N . GLN B 1 54 ? -8.874 41.940 44.819 1.00 33.12 53 GLN B N 1
ATOM 1755 C CA . GLN B 1 54 ? -10.290 42.191 44.655 1.00 32.70 53 GLN B CA 1
ATOM 1756 C C . GLN B 1 54 ? -11.111 41.040 45.186 1.00 31.60 53 GLN B C 1
ATOM 1757 O O . GLN B 1 54 ? -10.652 39.885 45.267 1.00 29.76 53 GLN B O 1
ATOM 1763 N N . PHE B 1 55 ? -12.338 41.361 45.568 1.00 31.14 54 PHE B N 1
ATOM 1764 C CA . PHE B 1 55 ? -13.308 40.326 45.856 1.00 30.20 54 PHE B CA 1
ATOM 1765 C C . PHE B 1 55 ? -14.681 40.924 45.575 1.00 30.18 54 PHE B C 1
ATOM 1766 O O . PHE B 1 55 ? -15.120 41.863 46.253 1.00 28.64 54 PHE B O 1
ATOM 1774 N N . TRP B 1 56 ? -15.340 40.391 44.555 1.00 29.67 55 TRP B N 1
ATOM 1775 C CA . TRP B 1 56 ? -16.624 40.936 44.101 1.00 29.81 55 TRP B CA 1
ATOM 1776 C C . TRP B 1 56 ? -17.721 39.927 44.308 1.00 28.77 55 TRP B C 1
ATOM 1777 O O . TRP B 1 56 ? -17.490 38.736 44.154 1.00 28.18 55 TRP B O 1
ATOM 1788 N N . LEU B 1 57 ? -18.914 40.394 44.698 1.00 29.13 56 LEU B N 1
ATOM 1789 C CA . LEU B 1 57 ? -20.065 39.493 44.826 1.00 28.16 56 LEU B CA 1
ATOM 1790 C C . LEU B 1 57 ? -21.141 39.902 43.837 1.00 28.41 56 LEU B C 1
ATOM 1791 O O . LEU B 1 57 ? -21.493 41.100 43.742 1.00 28.01 56 LEU B O 1
ATOM 1796 N N . ALA B 1 58 ? -21.651 38.923 43.087 1.00 27.70 57 ALA B N 1
ATOM 1797 C CA . ALA B 1 58 ? -22.875 39.150 42.303 1.00 27.17 57 ALA B CA 1
ATOM 1798 C C . ALA B 1 58 ? -24.015 38.848 43.254 1.00 27.95 57 ALA B C 1
ATOM 1799 O O . ALA B 1 58 ? -24.042 37.781 43.880 1.00 27.76 57 ALA B O 1
ATOM 1801 N N . ILE B 1 59 ? -24.967 39.774 43.360 1.00 27.90 58 ILE B N 1
ATOM 1802 C CA . ILE B 1 59 ? -26.050 39.628 44.298 1.00 27.08 58 ILE B CA 1
ATOM 1803 C C . ILE B 1 59 ? -27.365 39.869 43.582 1.00 29.78 58 ILE B C 1
ATOM 1804 O O . ILE B 1 59 ? -27.417 40.612 42.589 1.00 30.16 58 ILE B O 1
ATOM 1809 N N . ASN B 1 60 ? -28.403 39.206 44.064 1.00 27.78 59 ASN B N 1
ATOM 1810 C CA . ASN B 1 60 ? -29.734 39.351 43.517 1.00 28.99 59 ASN B CA 1
ATOM 1811 C C . ASN B 1 60 ? -30.541 40.429 44.243 1.00 29.82 59 ASN B C 1
ATOM 1812 O O . ASN B 1 60 ? -30.005 41.165 45.052 1.00 29.57 59 ASN B O 1
ATOM 1817 N N . ASN B 1 61 ? -31.829 40.538 43.914 1.00 32.25 60 ASN B N 1
ATOM 1818 C CA . ASN B 1 61 ? -32.682 41.557 44.492 1.00 31.87 60 ASN B CA 1
ATOM 1819 C C . ASN B 1 61 ? -32.870 41.455 46.006 1.00 31.87 60 ASN B C 1
ATOM 1820 O O . ASN B 1 61 ? -33.263 42.421 46.623 1.00 33.21 60 ASN B O 1
ATOM 1825 N N . HIS B 1 62 ? -32.614 40.287 46.600 1.00 32.77 61 HIS B N 1
ATOM 1826 C CA . HIS B 1 62 ? -32.643 40.133 48.051 1.00 30.12 61 HIS B CA 1
ATOM 1827 C C . HIS B 1 62 ? -31.275 40.401 48.676 1.00 30.39 61 HIS B C 1
ATOM 1828 O O . HIS B 1 62 ? -31.091 40.235 49.895 1.00 28.87 61 HIS B O 1
ATOM 1835 N N . GLN B 1 63 ? -30.315 40.722 47.812 1.00 31.24 62 GLN B N 1
ATOM 1836 C CA . GLN B 1 63 ? -28.913 40.924 48.148 1.00 31.10 62 GLN B CA 1
ATOM 1837 C C . GLN B 1 63 ? -28.200 39.653 48.603 1.00 31.75 62 GLN B C 1
ATOM 1838 O O . GLN B 1 63 ? -27.192 39.728 49.313 1.00 31.85 62 GLN B O 1
ATOM 1844 N N . ASN B 1 64 ? -28.723 38.499 48.175 1.00 30.78 63 ASN B N 1
ATOM 1845 C CA . ASN B 1 64 ? -28.070 37.228 48.384 1.00 30.89 63 ASN B CA 1
ATOM 1846 C C . ASN B 1 64 ? -26.961 37.086 47.351 1.00 29.34 63 ASN B C 1
ATOM 1847 O O . ASN B 1 64 ? -27.110 37.550 46.229 1.00 28.63 63 ASN B O 1
ATOM 1852 N N . ILE B 1 65 ? -25.908 36.360 47.725 1.00 29.38 64 ILE B N 1
ATOM 1853 C CA . ILE B 1 65 ? -24.811 36.003 46.819 1.00 27.63 64 ILE B CA 1
ATOM 1854 C C . ILE B 1 65 ? -25.290 34.968 45.812 1.00 29.49 64 ILE B C 1
ATOM 1855 O O . ILE B 1 65 ? -25.753 33.887 46.203 1.00 30.91 64 ILE B O 1
ATOM 1860 N N . VAL B 1 66 ? -25.178 35.314 44.525 1.00 28.91 65 VAL B N 1
ATOM 1861 C CA . VAL B 1 66 ? -25.424 34.401 43.426 1.00 27.39 65 VAL B CA 1
ATOM 1862 C C . VAL B 1 66 ? -24.135 34.122 42.630 1.00 29.74 65 VAL B C 1
ATOM 1863 O O . VAL B 1 66 ? -24.102 33.224 41.799 1.00 28.55 65 VAL B O 1
ATOM 1867 N N . GLY B 1 67 ? -23.078 34.881 42.903 1.00 28.07 66 GLY B N 1
ATOM 1868 C CA . GLY B 1 67 ? -21.791 34.641 42.296 1.00 28.74 66 GLY B CA 1
ATOM 1869 C C . GLY B 1 67 ? -20.677 35.335 43.057 1.00 30.46 66 GLY B C 1
ATOM 1870 O O . GLY B 1 67 ? -20.907 36.317 43.770 1.00 30.00 66 GLY B O 1
ATOM 1871 N N . THR B 1 68 ? -19.464 34.820 42.863 1.00 33.00 67 THR B N 1
ATOM 1872 C CA . THR B 1 68 ? -18.268 35.291 43.515 1.00 32.75 67 THR B CA 1
ATOM 1873 C C . THR B 1 68 ? -17.058 35.289 42.574 1.00 33.23 67 THR B C 1
ATOM 1874 O O . THR B 1 68 ? -16.971 34.491 41.631 1.00 30.64 67 THR B O 1
ATOM 1878 N N . ILE B 1 69 ? -16.108 36.170 42.875 1.00 31.00 68 ILE B N 1
ATOM 1879 C CA . ILE B 1 69 ? -14.855 36.157 42.174 1.00 32.01 68 ILE B CA 1
ATOM 1880 C C . ILE B 1 69 ? -13.826 36.883 43.021 1.00 29.77 68 ILE B C 1
ATOM 1881 O O . ILE B 1 69 ? -14.121 37.923 43.621 1.00 31.08 68 ILE B O 1
ATOM 1886 N N . GLY B 1 70 ? -12.624 36.330 43.082 1.00 28.74 69 GLY B N 1
ATOM 1887 C CA . GLY B 1 70 ? -11.533 36.941 43.836 1.00 28.61 69 GLY B CA 1
ATOM 1888 C C . GLY B 1 70 ? -10.267 37.076 43.022 1.00 28.53 69 GLY B C 1
ATOM 1889 O O . GLY B 1 70 ? -10.018 36.320 42.092 1.00 27.82 69 GLY B O 1
ATOM 1890 N N . LEU B 1 71 ? -9.463 38.057 43.366 1.00 30.57 70 LEU B N 1
ATOM 1891 C CA . LEU B 1 71 ? -8.179 38.223 42.708 1.00 31.59 70 LEU B CA 1
ATOM 1892 C C . LEU B 1 71 ? -7.136 38.551 43.764 1.00 31.11 70 LEU B C 1
ATOM 1893 O O . LEU B 1 71 ? -7.371 39.394 44.622 1.00 30.34 70 LEU B O 1
ATOM 1898 N N . ILE B 1 72 ? -5.992 37.869 43.701 1.00 32.96 71 ILE B N 1
ATOM 1899 C CA . ILE B 1 72 ? -4.854 38.162 44.568 1.00 31.90 71 ILE B CA 1
ATOM 1900 C C . ILE B 1 72 ? -3.739 38.728 43.719 1.00 31.42 71 ILE B C 1
ATOM 1901 O O . ILE B 1 72 ? -3.485 38.253 42.636 1.00 31.06 71 ILE B O 1
ATOM 1906 N N . ARG B 1 73 ? -3.116 39.794 44.191 1.00 32.96 72 ARG B N 1
ATOM 1907 C CA . ARG B 1 73 ? -1.970 40.366 43.526 1.00 32.82 72 ARG B CA 1
ATOM 1908 C C . ARG B 1 73 ? -0.738 39.563 43.865 1.00 31.88 72 ARG B C 1
ATOM 1909 O O . ARG B 1 73 ? -0.438 39.386 45.028 1.00 34.04 72 ARG B O 1
ATOM 1917 N N . LEU B 1 74 ? -0.064 39.041 42.848 1.00 29.65 73 LEU B N 1
ATOM 1918 C CA . LEU B 1 74 ? 1.188 38.346 43.035 1.00 29.91 73 LEU B CA 1
ATOM 1919 C C . LEU B 1 74 ? 2.285 39.391 42.909 1.00 31.29 73 LEU B C 1
ATOM 1920 O O . LEU B 1 74 ? 1.995 40.605 42.810 1.00 32.19 73 LEU B O 1
ATOM 1925 N N . ASP B 1 75 ? 3.545 38.956 42.938 1.00 31.62 74 ASP B N 1
ATOM 1926 C CA . ASP B 1 75 ? 4.653 39.897 42.657 1.00 30.20 74 ASP B CA 1
ATOM 1927 C C . ASP B 1 75 ? 4.790 39.963 41.148 1.00 28.80 74 ASP B C 1
ATOM 1928 O O . ASP B 1 75 ? 4.032 39.281 40.430 1.00 26.39 74 ASP B O 1
ATOM 1933 N N . ASN B 1 76 ? 5.665 40.852 40.677 1.00 30.19 75 ASN B N 1
ATOM 1934 C CA . ASN B 1 76 ? 6.031 40.915 39.276 1.00 32.35 75 ASN B CA 1
ATOM 1935 C C . ASN B 1 76 ? 4.780 41.263 38.430 1.00 30.76 75 ASN B C 1
ATOM 1936 O O . ASN B 1 76 ? 4.647 40.860 37.295 1.00 31.06 75 ASN B O 1
ATOM 1941 N N . ASN B 1 77 ? 3.877 42.043 39.018 1.00 28.93 76 ASN B N 1
ATOM 1942 C CA . ASN B 1 77 ? 2.677 42.528 38.344 1.00 30.75 76 ASN B CA 1
ATOM 1943 C C . ASN B 1 77 ? 1.739 41.499 37.793 1.00 30.20 76 ASN B C 1
ATOM 1944 O O . ASN B 1 77 ? 0.975 41.785 36.882 1.00 29.63 76 ASN B O 1
ATOM 1957 N N . SER B 1 79 ? -1.194 38.295 38.851 1.00 28.62 78 SER B N 1
ATOM 1958 C CA . SER B 1 79 ? -2.273 38.086 39.762 1.00 28.27 78 SER B CA 1
ATOM 1959 C C . SER B 1 79 ? -2.775 36.671 39.619 1.00 28.61 78 SER B C 1
ATOM 1960 O O . SER B 1 79 ? -2.393 35.961 38.674 1.00 29.64 78 SER B O 1
ATOM 1963 N N . ALA B 1 80 ? -3.604 36.268 40.585 1.00 29.05 79 ALA B N 1
ATOM 1964 C CA . ALA B 1 80 ? -4.259 34.956 40.646 1.00 28.46 79 ALA B CA 1
ATOM 1965 C C . ALA B 1 80 ? -5.781 35.109 40.780 1.00 29.84 79 ALA B C 1
ATOM 1966 O O . ALA B 1 80 ? -6.265 35.819 41.653 1.00 31.84 79 ALA B O 1
ATOM 1968 N N . LEU B 1 81 ? -6.527 34.441 39.909 1.00 28.83 80 LEU B N 1
ATOM 1969 C CA . LEU B 1 81 ? -7.973 34.399 40.012 1.00 29.19 80 LEU B CA 1
ATOM 1970 C C . LEU B 1 81 ? -8.332 33.303 41.018 1.00 31.29 80 LEU B C 1
ATOM 1971 O O . LEU B 1 81 ? -7.687 32.243 41.038 1.00 30.00 80 LEU B O 1
ATOM 1976 N N . LYS B 1 82 ? -9.337 33.589 41.861 1.00 31.39 81 LYS B N 1
ATOM 1977 C CA . LYS B 1 82 ? -9.771 32.684 42.937 1.00 32.40 81 LYS B CA 1
ATOM 1978 C C . LYS B 1 82 ? -11.285 32.686 43.109 1.00 31.66 81 LYS B C 1
ATOM 1979 O O . LYS B 1 82 ? -11.958 33.678 42.807 1.00 32.85 81 LYS B O 1
ATOM 1985 N N . LYS B 1 83 ? -11.802 31.567 43.600 1.00 31.42 82 LYS B N 1
ATOM 1986 C CA . LYS B 1 83 ? -13.191 31.472 44.072 1.00 31.93 82 LYS B CA 1
ATOM 1987 C C . LYS B 1 83 ? -14.203 32.003 43.100 1.00 32.41 82 LYS B C 1
ATOM 1988 O O . LYS B 1 83 ? -15.075 32.788 43.481 1.00 35.21 82 LYS B O 1
ATOM 2002 N N . PHE B 1 85 ? -17.302 31.327 41.270 1.00 31.47 84 PHE B N 1
ATOM 2003 C CA . PHE B 1 85 ? -18.428 30.437 41.403 1.00 29.22 84 PHE B CA 1
ATOM 2004 C C . PHE B 1 85 ? -19.713 31.178 41.084 1.00 31.86 84 PHE B C 1
ATOM 2005 O O . PHE B 1 85 ? -19.852 32.374 41.396 1.00 33.28 84 PHE B O 1
ATOM 2013 N N . VAL B 1 86 ? -20.660 30.444 40.493 1.00 30.75 85 VAL B N 1
ATOM 2014 C CA . VAL B 1 86 ? -21.982 30.948 40.213 1.00 30.45 85 VAL B CA 1
ATOM 2015 C C . VAL B 1 86 ? -23.027 29.945 40.764 1.00 30.98 85 VAL B C 1
ATOM 2016 O O . VAL B 1 86 ? -22.876 28.726 40.653 1.00 28.04 85 VAL B O 1
ATOM 2020 N N . ASP B 1 87 ? -24.080 30.481 41.363 1.00 30.94 86 ASP B N 1
ATOM 2021 C CA . ASP B 1 87 ? -25.168 29.676 41.895 1.00 32.64 86 ASP B CA 1
ATOM 2022 C C . ASP B 1 87 ? -25.785 28.819 40.776 1.00 34.54 86 ASP B C 1
ATOM 2023 O O . ASP B 1 87 ? -25.995 29.318 39.657 1.00 33.09 86 ASP B O 1
ATOM 2028 N N . LYS B 1 88 ? -26.041 27.540 41.083 1.00 34.15 87 LYS B N 1
ATOM 2029 C CA . LYS B 1 88 ? -26.618 26.576 40.155 1.00 35.65 87 LYS B CA 1
ATOM 2030 C C . LYS B 1 88 ? -27.924 27.067 39.492 1.00 36.27 87 LYS B C 1
ATOM 2031 O O . LYS B 1 88 ? -28.211 26.691 38.370 1.00 38.52 87 LYS B O 1
ATOM 2033 N N . GLY B 1 89 ? -28.695 27.907 40.181 1.00 35.74 88 GLY B N 1
ATOM 2034 C CA . GLY B 1 89 ? -29.938 28.443 39.624 1.00 37.58 88 GLY B CA 1
ATOM 2035 C C . GLY B 1 89 ? -29.750 29.669 38.740 1.00 37.02 88 GLY B C 1
ATOM 2036 O O . GLY B 1 89 ? -30.690 30.103 38.124 1.00 35.76 88 GLY B O 1
ATOM 2037 N N . TYR B 1 90 ? -28.516 30.179 38.657 1.00 37.59 89 TYR B N 1
ATOM 2038 C CA . TYR B 1 90 ? -28.203 31.427 37.974 1.00 38.66 89 TYR B CA 1
ATOM 2039 C C . TYR B 1 90 ? -27.140 31.264 36.896 1.00 38.35 89 TYR B C 1
ATOM 2040 O O . TYR B 1 90 ? -26.554 32.244 36.494 1.00 38.74 89 TYR B O 1
ATOM 2049 N N . ARG B 1 91 ? -26.906 30.045 36.420 1.00 41.01 90 ARG B N 1
ATOM 2050 C CA . ARG B 1 91 ? -25.793 29.769 35.483 1.00 44.21 90 ARG B CA 1
ATOM 2051 C C . ARG B 1 91 ? -25.950 30.156 33.996 1.00 45.22 90 ARG B C 1
ATOM 2052 O O . ARG B 1 91 ? -24.954 30.187 33.267 1.00 46.05 90 ARG B O 1
ATOM 2060 N N . ASN B 1 92 ? -27.162 30.491 33.575 1.00 46.83 91 ASN B N 1
ATOM 2061 C CA . ASN B 1 92 ? -27.418 30.900 32.187 1.00 49.34 91 ASN B CA 1
ATOM 2062 C C . ASN B 1 92 ? -27.731 32.380 32.007 1.00 48.43 91 ASN B C 1
ATOM 2063 O O . ASN B 1 92 ? -28.428 32.754 31.071 1.00 45.41 91 ASN B O 1
ATOM 2068 N N . LEU B 1 93 ? -27.173 33.217 32.876 1.00 46.70 92 LEU B N 1
ATOM 2069 C CA . LEU B 1 93 ? -27.508 34.628 32.890 1.00 45.39 92 LEU B CA 1
ATOM 2070 C C . LEU B 1 93 ? -26.307 35.536 32.653 1.00 43.99 92 LEU B C 1
ATOM 2071 O O . LEU B 1 93 ? -26.393 36.754 32.838 1.00 45.31 92 LEU B O 1
ATOM 2076 N N . LYS B 1 94 ? -25.194 34.947 32.236 1.00 41.62 93 LYS B N 1
ATOM 2077 C CA . LYS B 1 94 ? -23.956 35.687 31.953 1.00 40.55 93 LYS B CA 1
ATOM 2078 C C . LYS B 1 94 ? -23.350 36.374 33.206 1.00 40.20 93 LYS B C 1
ATOM 2079 O O . LYS B 1 94 ? -22.637 37.378 33.106 1.00 40.31 93 LYS B O 1
ATOM 2082 N N . ILE B 1 95 ? -23.581 35.775 34.374 1.00 36.68 94 ILE B N 1
ATOM 2083 C CA . ILE B 1 95 ? -23.084 36.309 35.628 1.00 35.59 94 ILE B CA 1
ATOM 2084 C C . ILE B 1 95 ? -21.572 36.097 35.738 1.00 33.89 94 ILE B C 1
ATOM 2085 O O . ILE B 1 95 ? -20.859 36.990 36.123 1.00 33.99 94 ILE B O 1
ATOM 2090 N N . GLY B 1 96 ? -21.078 34.928 35.376 1.00 34.38 95 GLY B N 1
ATOM 2091 C CA . GLY B 1 96 ? -19.636 34.683 35.359 1.00 34.71 95 GLY B CA 1
ATOM 2092 C C . GLY B 1 96 ? -18.887 35.673 34.493 1.00 33.82 95 GLY B C 1
ATOM 2093 O O . GLY B 1 96 ? -17.826 36.189 34.869 1.00 34.94 95 GLY B O 1
ATOM 2094 N N . LYS B 1 97 ? -19.452 35.951 33.328 1.00 35.19 96 LYS B N 1
ATOM 2095 C CA . LYS B 1 97 ? -18.862 36.884 32.369 1.00 35.63 96 LYS B CA 1
ATOM 2096 C C . LYS B 1 97 ? -18.784 38.273 32.968 1.00 34.02 96 LYS B C 1
ATOM 2097 O O . LYS B 1 97 ? -17.776 38.963 32.851 1.00 33.02 96 LYS B O 1
ATOM 2103 N N . LYS B 1 98 ? -19.867 38.667 33.602 1.00 32.05 97 LYS B N 1
ATOM 2104 C CA . LYS B 1 98 ? -19.977 39.957 34.223 1.00 35.08 97 LYS B CA 1
ATOM 2105 C C . LYS B 1 98 ? -18.978 40.114 35.378 1.00 34.37 97 LYS B C 1
ATOM 2106 O O . LYS B 1 98 ? -18.433 41.195 35.587 1.00 33.30 97 LYS B O 1
ATOM 2112 N N . LEU B 1 99 ? -18.771 39.032 36.130 1.00 33.45 98 LEU B N 1
ATOM 2113 C CA . LEU B 1 99 ? -17.826 39.011 37.263 1.00 32.75 98 LEU B CA 1
ATOM 2114 C C . LEU B 1 99 ? -16.405 39.116 36.731 1.00 30.78 98 LEU B C 1
ATOM 2115 O O . LEU B 1 99 ? -15.647 39.931 37.209 1.00 29.94 98 LEU B O 1
ATOM 2120 N N . LEU B 1 100 ? -16.078 38.304 35.726 1.00 31.17 99 LEU B N 1
ATOM 2121 C CA . LEU B 1 100 ? -14.759 38.349 35.067 1.00 32.52 99 LEU B CA 1
ATOM 2122 C C . LEU B 1 100 ? -14.449 39.727 34.450 1.00 31.50 99 LEU B C 1
ATOM 2123 O O . LEU B 1 100 ? -13.361 40.285 34.644 1.00 32.52 99 LEU B O 1
ATOM 2128 N N . ASP B 1 101 ? -15.404 40.278 33.716 1.00 32.15 100 ASP B N 1
ATOM 2129 C CA . ASP B 1 101 ? -15.279 41.632 33.156 1.00 30.64 100 ASP B CA 1
ATOM 2130 C C . ASP B 1 101 ? -14.994 42.702 34.218 1.00 32.08 100 ASP B C 1
ATOM 2131 O O . ASP B 1 101 ? -14.248 43.624 33.968 1.00 33.99 100 ASP B O 1
ATOM 2136 N N . LYS B 1 102 ? -15.607 42.600 35.393 1.00 31.76 101 LYS B N 1
ATOM 2137 C CA . LYS B 1 102 ? -15.295 43.543 36.484 1.00 30.67 101 LYS B CA 1
ATOM 2138 C C . LYS B 1 102 ? -13.808 43.407 36.897 1.00 29.21 101 LYS B C 1
ATOM 2139 O O . LYS B 1 102 ? -13.114 44.404 37.083 1.00 30.45 101 LYS B O 1
ATOM 2145 N N . VAL B 1 103 ? -13.321 42.175 37.018 1.00 29.91 102 VAL B N 1
ATOM 2146 C CA . VAL B 1 103 ? -11.922 41.922 37.369 1.00 32.03 102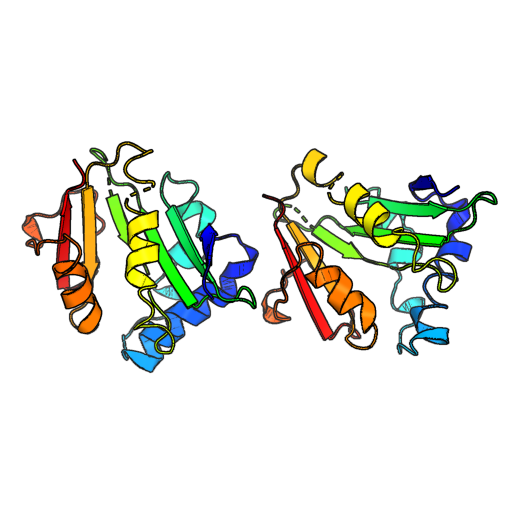 VAL B CA 1
ATOM 2147 C C . VAL B 1 103 ? -10.937 42.381 36.272 1.00 32.85 102 VAL B C 1
ATOM 2148 O O . VAL B 1 103 ? -9.923 43.000 36.570 1.00 32.35 102 VAL B O 1
ATOM 2152 N N . ILE B 1 104 ? -11.250 42.092 35.013 1.00 34.69 103 ILE B N 1
ATOM 2153 C CA . ILE B 1 104 ? -10.398 42.504 33.880 1.00 35.04 103 ILE B CA 1
ATOM 2154 C C . ILE B 1 104 ? -10.260 44.026 33.861 1.00 36.76 103 ILE B C 1
ATOM 2155 O O . ILE B 1 104 ? -9.156 44.553 33.809 1.00 35.00 103 ILE B O 1
ATOM 2168 N N . THR B 1 106 ? -10.855 46.205 36.323 1.00 35.70 105 THR B N 1
ATOM 2169 C CA . THR B 1 106 ? -10.163 46.657 37.529 1.00 32.63 105 THR B CA 1
ATOM 2170 C C . THR B 1 106 ? -8.661 46.356 37.408 1.00 33.18 105 THR B C 1
ATOM 2171 O O . THR B 1 106 ? -7.837 47.174 37.819 1.00 31.11 105 THR B O 1
ATOM 2175 N N . CYS B 1 107 ? -8.303 45.225 36.793 1.00 34.06 106 CYS B N 1
ATOM 2176 C CA . CYS B 1 107 ? -6.882 44.887 36.563 1.00 34.88 106 CYS B CA 1
ATOM 2177 C C . CYS B 1 107 ? -6.181 45.886 35.645 1.00 36.85 106 CYS B C 1
ATOM 2178 O O . CYS B 1 107 ? -5.030 46.272 35.884 1.00 32.41 106 CYS B O 1
ATOM 2181 N N . LYS B 1 108 ? -6.889 46.297 34.598 1.00 39.71 107 LYS B N 1
ATOM 2182 C CA . LYS B 1 108 ? -6.367 47.291 33.655 1.00 42.58 107 LYS B CA 1
ATOM 2183 C C . LYS B 1 108 ? -6.103 48.618 34.360 1.00 43.26 107 LYS B C 1
ATOM 2184 O O . LYS B 1 108 ? -5.060 49.212 34.163 1.00 43.42 107 LYS B O 1
ATOM 2190 N N . GLU B 1 109 ? -7.029 49.061 35.206 1.00 44.54 108 GLU B N 1
ATOM 2191 C CA . GLU B 1 109 ? -6.813 50.260 36.011 1.00 46.46 108 GLU B CA 1
ATOM 2192 C C . GLU B 1 109 ? -5.554 50.165 36.876 1.00 45.21 108 GLU B C 1
ATOM 2193 O O . GLU B 1 109 ? -4.846 51.156 37.032 1.00 46.24 108 GLU B O 1
ATOM 2199 N N . GLN B 1 110 ? -5.281 48.977 37.418 1.00 43.74 109 GLN B N 1
ATOM 2200 C CA . GLN B 1 110 ? -4.172 48.757 38.349 1.00 43.95 109 GLN B CA 1
ATOM 2201 C C . GLN B 1 110 ? -2.869 48.382 37.622 1.00 43.89 109 GLN B C 1
ATOM 2202 O O . GLN B 1 110 ? -1.875 48.036 38.257 1.00 44.00 109 GLN B O 1
ATOM 2208 N N . ASN B 1 111 ? -2.898 48.449 36.292 1.00 44.02 110 ASN B N 1
ATOM 2209 C CA . ASN B 1 111 ? -1.787 48.069 35.406 1.00 45.25 110 ASN B CA 1
ATOM 2210 C C . ASN B 1 111 ? -1.196 46.670 35.699 1.00 43.34 110 ASN B C 1
ATOM 2211 O O . ASN B 1 111 ? 0.007 46.453 35.585 1.00 46.02 110 ASN B O 1
ATOM 2214 N N . ILE B 1 112 ? -2.072 45.733 36.062 1.00 39.29 111 ILE B N 1
ATOM 2215 C CA . ILE B 1 112 ? -1.725 44.317 36.245 1.00 35.02 111 ILE B CA 1
ATOM 2216 C C . ILE B 1 112 ? -1.573 43.727 34.831 1.00 35.25 111 ILE B C 1
ATOM 2217 O O . ILE B 1 112 ? -2.367 44.042 33.935 1.00 36.69 111 ILE B O 1
ATOM 2222 N N . ASP B 1 113 ? -0.519 42.935 34.628 1.00 31.97 112 ASP B N 1
ATOM 2223 C CA . ASP B 1 113 ? -0.152 42.400 33.308 1.00 30.00 112 ASP B CA 1
ATOM 2224 C C . ASP B 1 113 ? -0.804 41.065 32.915 1.00 27.74 112 ASP B C 1
ATOM 2225 O O . ASP B 1 113 ? -0.794 40.684 31.745 1.00 26.47 112 ASP B O 1
ATOM 2230 N N . GLY B 1 114 ? -1.305 40.323 33.887 1.00 26.50 113 GLY B N 1
ATOM 2231 C CA . GLY B 1 114 ? -1.864 39.027 33.604 1.00 27.21 113 GLY B CA 1
ATOM 2232 C C . GLY B 1 114 ? -2.423 38.313 34.817 1.00 27.93 113 GLY B C 1
ATOM 2233 O O . GLY B 1 114 ? -2.095 38.650 35.956 1.00 26.62 113 GLY B O 1
ATOM 2234 N N . ILE B 1 115 ? -3.242 37.302 34.528 1.00 27.21 114 ILE B N 1
ATOM 2235 C CA . ILE B 1 115 ? -3.983 36.527 35.517 1.00 27.65 114 ILE B CA 1
ATOM 2236 C C . ILE B 1 115 ? -3.746 35.030 35.321 1.00 27.54 114 ILE B C 1
ATOM 2237 O O . ILE B 1 115 ? -4.034 34.445 34.271 1.00 27.73 114 ILE B O 1
ATOM 2242 N N . TYR B 1 116 ? -3.204 34.434 36.367 1.00 27.04 115 TYR B N 1
ATOM 2243 C CA . TYR B 1 116 ? -3.024 33.010 36.477 1.00 27.40 115 TYR B CA 1
ATOM 2244 C C . TYR B 1 116 ? -4.212 32.402 37.258 1.00 28.68 115 TYR B C 1
ATOM 2245 O O . TYR B 1 116 ? -4.885 33.076 38.038 1.00 28.63 115 TYR B O 1
ATOM 2254 N N . LEU B 1 117 ? -4.471 31.125 37.045 1.00 31.18 116 LEU B N 1
ATOM 2255 C CA . LEU B 1 117 ? -5.517 30.456 37.793 1.00 32.94 116 LEU B CA 1
ATOM 2256 C C . LEU B 1 117 ? -5.361 28.938 37.845 1.00 32.03 116 LEU B C 1
ATOM 2257 O O . LEU B 1 117 ? -4.887 28.306 36.902 1.00 31.32 116 LEU B O 1
ATOM 2262 N N . GLY B 1 118 ? -5.757 28.367 38.980 1.00 30.91 117 GLY B N 1
ATOM 2263 C CA . GLY B 1 118 ? -5.780 26.927 39.177 1.00 31.01 117 GLY B CA 1
ATOM 2264 C C . GLY B 1 118 ? -7.236 26.501 39.299 1.00 30.84 117 GLY B C 1
ATOM 2265 O O . GLY B 1 118 ? -8.034 27.204 39.850 1.00 32.46 117 GLY B O 1
ATOM 2266 N N . THR B 1 119 ? -7.576 25.338 38.768 1.00 34.91 118 THR B N 1
ATOM 2267 C CA . THR B 1 119 ? -8.949 24.825 38.810 1.00 33.81 118 THR B CA 1
ATOM 2268 C C . THR B 1 119 ? -8.907 23.289 38.784 1.00 33.21 118 THR B C 1
ATOM 2269 O O . THR B 1 119 ? -7.840 22.698 38.851 1.00 30.16 118 THR B O 1
ATOM 2273 N N . ILE B 1 120 ? -10.075 22.655 38.713 1.00 33.25 119 ILE B N 1
ATOM 2274 C CA . ILE B 1 120 ? -10.185 21.202 38.693 1.00 32.65 119 ILE B CA 1
ATOM 2275 C C . ILE B 1 120 ? -11.020 20.758 37.487 1.00 32.14 119 ILE B C 1
ATOM 2276 O O . ILE B 1 120 ? -12.057 21.366 37.148 1.00 30.83 119 ILE B O 1
ATOM 2281 N N . ASP B 1 121 ? -10.566 19.677 36.863 1.00 33.99 120 ASP B N 1
ATOM 2282 C CA . ASP B 1 121 ? -11.225 19.119 35.700 1.00 36.03 120 ASP B CA 1
ATOM 2283 C C . ASP B 1 121 ? -12.674 18.761 36.015 1.00 36.56 120 ASP B C 1
ATOM 2284 O O . ASP B 1 121 ? -13.511 18.813 35.128 1.00 34.74 120 ASP B O 1
ATOM 2289 N N . LYS B 1 122 ? -12.963 18.465 37.290 1.00 39.49 121 LYS B N 1
ATOM 2290 C CA . LYS B 1 122 ? -14.329 18.164 37.766 1.00 40.41 121 LYS B CA 1
ATOM 2291 C C . LYS B 1 122 ? -15.297 19.304 37.505 1.00 39.21 121 LYS B C 1
ATOM 2292 O O . LYS B 1 122 ? -16.488 19.071 37.325 1.00 40.22 121 LYS B O 1
ATOM 2298 N N . PHE B 1 123 ? -14.774 20.528 37.479 1.00 38.98 122 PHE B N 1
ATOM 2299 C CA . PHE B 1 123 ? -15.548 21.709 37.084 1.00 39.08 122 PHE B CA 1
ATOM 2300 C C . PHE B 1 123 ? -15.542 21.712 35.564 1.00 39.98 122 PHE B C 1
ATOM 2301 O O . PHE B 1 123 ? -14.847 22.507 34.944 1.00 37.71 122 PHE B O 1
ATOM 2309 N N . ILE B 1 124 ? -16.314 20.783 34.988 1.00 41.69 123 ILE B N 1
ATOM 2310 C CA . ILE B 1 124 ? -16.317 20.520 33.535 1.00 42.55 123 ILE B CA 1
ATOM 2311 C C . ILE B 1 124 ? -16.616 21.784 32.738 1.00 41.71 123 ILE B C 1
ATOM 2312 O O . ILE B 1 124 ? -15.941 22.082 31.764 1.00 41.11 123 ILE B O 1
ATOM 2317 N N . SER B 1 125 ? -17.648 22.514 33.146 1.00 40.67 124 SER B N 1
ATOM 2318 C CA . SER B 1 125 ? -18.102 23.690 32.387 1.00 41.05 124 SER B CA 1
ATOM 2319 C C . SER B 1 125 ? -17.192 24.876 32.550 1.00 40.11 124 SER B C 1
ATOM 2320 O O . SER B 1 125 ? -17.026 25.643 31.601 1.00 39.86 124 SER B O 1
ATOM 2323 N N . ALA B 1 126 ? -16.632 25.032 33.753 1.00 37.92 125 ALA B N 1
ATOM 2324 C CA . ALA B 1 126 ? -15.657 26.093 34.046 1.00 38.07 125 ALA B CA 1
ATOM 2325 C C . ALA B 1 126 ? -14.477 26.038 33.091 1.00 36.36 125 ALA B C 1
ATOM 2326 O O . ALA B 1 126 ? -13.939 27.079 32.720 1.00 38.02 125 ALA B O 1
ATOM 2328 N N . GLN B 1 127 ? -14.085 24.837 32.677 1.00 37.86 126 GLN B N 1
ATOM 2329 C CA . GLN B 1 127 ? -12.964 24.679 31.720 1.00 39.09 126 GLN B CA 1
ATOM 2330 C C . GLN B 1 127 ? -13.237 25.366 30.380 1.00 37.66 126 GLN B C 1
ATOM 2331 O O . GLN B 1 127 ? -12.360 26.062 29.848 1.00 37.18 126 GLN B O 1
ATOM 2337 N N . TYR B 1 128 ? -14.431 25.144 29.832 1.00 37.93 127 TYR B N 1
ATOM 2338 C CA . TYR B 1 128 ? -14.837 25.784 28.572 1.00 40.03 127 TYR B CA 1
ATOM 2339 C C . TYR B 1 128 ? -14.925 27.280 28.750 1.00 38.17 127 TYR B C 1
ATOM 2340 O O . TYR B 1 128 ? -14.472 28.037 27.889 1.00 36.81 127 TYR B O 1
ATOM 2349 N N . PHE B 1 129 ? -15.500 27.687 29.882 1.00 37.09 128 PHE B N 1
ATOM 2350 C CA . PHE B 1 129 ? -15.663 29.095 30.214 1.00 35.06 128 PHE B CA 1
ATOM 2351 C C . PHE B 1 129 ? -14.340 29.860 30.138 1.00 35.10 128 PHE B C 1
ATOM 2352 O O . PHE B 1 129 ? -14.262 30.920 29.504 1.00 34.64 128 PHE B O 1
ATOM 2360 N N . TYR B 1 130 ? -13.317 29.335 30.806 1.00 34.75 129 TYR B N 1
ATOM 2361 C CA . TYR B 1 130 ? -12.000 29.982 30.826 1.00 34.90 129 TYR B CA 1
ATOM 2362 C C . TYR B 1 130 ? -11.364 30.048 29.433 1.00 34.64 129 TYR B C 1
ATOM 2363 O O . TYR B 1 130 ? -10.847 31.090 29.048 1.00 34.50 129 TYR B O 1
ATOM 2372 N N . SER B 1 131 ? -11.423 28.947 28.683 1.00 34.32 130 SER B N 1
ATOM 2373 C CA . SER B 1 131 ? -10.921 28.907 27.311 1.00 34.25 130 SER B CA 1
ATOM 2374 C C . SER B 1 131 ? -11.659 29.869 26.366 1.00 35.25 130 SER B C 1
ATOM 2375 O O . SER B 1 131 ? -11.069 30.355 25.406 1.00 36.98 130 SER B O 1
ATOM 2378 N N . ASN B 1 132 ? -12.942 30.126 26.617 1.00 36.45 131 ASN B N 1
ATOM 2379 C CA . ASN B 1 132 ? -13.720 31.082 25.793 1.00 37.17 131 ASN B CA 1
ATOM 2380 C C . ASN B 1 132 ? -13.555 32.549 26.225 1.00 35.30 131 ASN B C 1
ATOM 2381 O O . ASN B 1 132 ? -14.087 33.447 25.569 1.00 34.57 131 ASN B O 1
ATOM 2386 N N . ASN B 1 133 ? -12.824 32.779 27.319 1.00 33.22 132 ASN B N 1
ATOM 2387 C CA . ASN B 1 133 ? -12.642 34.110 27.877 1.00 33.33 132 ASN B CA 1
ATOM 2388 C C . ASN B 1 133 ? -11.185 34.462 28.098 1.00 33.10 132 ASN B C 1
ATOM 2389 O O . ASN B 1 133 ? -10.809 35.007 29.130 1.00 36.03 132 ASN B O 1
ATOM 2394 N N . GLY B 1 134 ? -10.374 34.107 27.126 1.00 33.05 133 GLY B N 1
ATOM 2395 C CA . GLY B 1 134 ? -8.995 34.594 27.036 1.00 33.62 133 GLY B CA 1
ATOM 2396 C C . GLY B 1 134 ? -7.914 33.872 27.794 1.00 31.91 133 GLY B C 1
ATOM 2397 O O . GLY B 1 134 ? -6.786 34.318 27.792 1.00 30.44 133 GLY B O 1
ATOM 2398 N N . PHE B 1 135 ? -8.245 32.750 28.425 1.00 31.76 134 PHE B N 1
ATOM 2399 C CA . PHE B 1 135 ? -7.273 31.970 29.167 1.00 31.10 134 PHE B CA 1
ATOM 2400 C C . PHE B 1 135 ? -6.735 30.838 28.319 1.00 32.22 134 PHE B C 1
ATOM 2401 O O . PHE B 1 135 ? -7.496 30.136 27.652 1.00 34.61 134 PHE B O 1
ATOM 2409 N N . ARG B 1 136 ? -5.422 30.650 28.355 1.00 31.28 135 ARG B N 1
ATOM 2410 C CA . ARG B 1 136 ? -4.816 29.538 27.677 1.00 32.05 135 ARG B CA 1
ATOM 2411 C C . ARG B 1 136 ? -4.391 28.553 28.767 1.00 33.31 135 ARG B C 1
ATOM 2412 O O . ARG B 1 136 ? -4.142 28.940 29.906 1.00 34.92 135 ARG B O 1
ATOM 2420 N N . GLU B 1 137 ? -4.338 27.275 28.434 1.00 33.11 136 GLU B N 1
ATOM 2421 C CA . GLU B 1 137 ? -3.942 26.296 29.413 1.00 34.10 136 GLU B CA 1
ATOM 2422 C C . GLU B 1 137 ? -2.427 26.242 29.514 1.00 32.88 136 GLU B C 1
ATOM 2423 O O . GLU B 1 137 ? -1.731 26.311 28.508 1.00 30.74 136 GLU B O 1
ATOM 2429 N N . ILE B 1 138 ? -1.941 26.135 30.748 1.00 33.45 137 ILE B N 1
ATOM 2430 C CA . ILE B 1 138 ? -0.524 26.027 31.046 1.00 32.07 137 ILE B CA 1
ATOM 2431 C C . ILE B 1 138 ? -0.289 24.801 31.946 1.00 32.38 137 ILE B C 1
ATOM 2432 O O . ILE B 1 138 ? -1.230 24.126 32.352 1.00 32.84 137 ILE B O 1
ATOM 2437 N N . LYS B 1 139 ? 0.973 24.532 32.249 1.00 34.53 138 LYS B N 1
ATOM 2438 C CA . LYS B 1 139 ? 1.381 23.418 33.097 1.00 35.58 138 LYS B CA 1
ATOM 2439 C C . LYS B 1 139 ? 1.603 23.923 34.510 1.00 36.26 138 LYS B C 1
ATOM 2440 O O . LYS B 1 139 ? 1.838 25.110 34.727 1.00 35.03 138 LYS B O 1
ATOM 2444 N N . ARG B 1 140 ? 1.544 23.004 35.470 1.00 38.89 139 ARG B N 1
ATOM 2445 C CA . ARG B 1 140 ? 1.851 23.318 36.855 1.00 43.32 139 ARG B CA 1
ATOM 2446 C C . ARG B 1 140 ? 3.242 23.956 36.973 1.00 42.37 139 ARG B C 1
ATOM 2447 O O . ARG B 1 140 ? 3.423 24.898 37.731 1.00 41.54 139 ARG B O 1
ATOM 2455 N N . GLY B 1 141 ? 4.208 23.452 36.207 1.00 44.57 140 GLY B N 1
ATOM 2456 C CA . GLY B 1 141 ? 5.559 24.012 36.192 1.00 47.06 140 GLY B CA 1
ATOM 2457 C C . GLY B 1 141 ? 5.695 25.420 35.605 1.00 49.47 140 GLY B C 1
ATOM 2458 O O . GLY B 1 141 ? 6.785 26.010 35.661 1.00 50.91 140 GLY B O 1
ATOM 2459 N N . ASP B 1 142 ? 4.606 25.951 35.032 1.00 48.20 141 ASP B N 1
ATOM 2460 C CA . ASP B 1 142 ? 4.599 27.296 34.456 1.00 46.00 141 ASP B CA 1
ATOM 2461 C C . ASP B 1 142 ? 4.126 28.315 35.482 1.00 42.86 141 ASP B C 1
ATOM 2462 O O . ASP B 1 142 ? 4.227 29.513 35.239 1.00 41.78 141 ASP B O 1
ATOM 2467 N N . LEU B 1 143 ? 3.610 27.848 36.617 1.00 40.78 142 LEU B N 1
ATOM 2468 C CA . LEU B 1 143 ? 3.085 28.747 37.631 1.00 40.67 142 LEU B CA 1
ATOM 2469 C C . LEU B 1 143 ? 4.224 29.478 38.337 1.00 40.07 142 LEU B C 1
ATOM 2470 O O . LEU B 1 143 ? 5.306 28.902 38.536 1.00 40.86 142 LEU B O 1
ATOM 2475 N N . PRO B 1 144 ? 4.004 30.767 38.675 1.00 37.46 143 PRO B N 1
ATOM 2476 C CA . PRO B 1 144 ? 5.018 31.506 39.389 1.00 36.34 143 PRO B CA 1
ATOM 2477 C C . PRO B 1 144 ? 5.044 31.051 40.829 1.00 36.16 143 PRO B C 1
ATOM 2478 O O . PRO B 1 144 ? 4.032 30.577 41.330 1.00 36.74 143 PRO B O 1
ATOM 2482 N N . SER B 1 145 ? 6.196 31.201 41.481 1.00 35.95 144 SER B N 1
ATOM 2483 C CA . SER B 1 145 ? 6.366 30.741 42.853 1.00 34.65 144 SER B CA 1
ATOM 2484 C C . SER B 1 145 ? 5.434 31.422 43.838 1.00 34.04 144 SER B C 1
ATOM 2485 O O . SER B 1 145 ? 5.041 30.805 44.818 1.00 35.27 144 SER B O 1
ATOM 2488 N N . SER B 1 146 ? 5.030 32.662 43.576 1.00 36.14 145 SER B N 1
ATOM 2489 C CA . SER B 1 146 ? 4.084 33.350 44.476 1.00 38.14 145 SER B CA 1
ATOM 2490 C C . SER B 1 146 ? 2.617 32.910 44.314 1.00 39.28 145 SER B C 1
ATOM 2491 O O . SER B 1 146 ? 1.742 33.292 45.123 1.00 37.04 145 SER B O 1
ATOM 2494 N N . PHE B 1 147 ? 2.338 32.117 43.279 1.00 40.68 146 PHE B N 1
ATOM 2495 C CA . PHE B 1 147 ? 0.980 31.636 43.025 1.00 41.64 146 PHE B CA 1
ATOM 2496 C C . PHE B 1 147 ? 0.552 30.721 44.163 1.00 42.27 146 PHE B C 1
ATOM 2497 O O . PHE B 1 147 ? 1.201 29.723 44.387 1.00 41.94 146 PHE B O 1
ATOM 2505 N N . PRO B 1 148 ? -0.536 31.066 44.889 1.00 45.05 147 PRO B N 1
ATOM 2506 C CA . PRO B 1 148 ? -0.970 30.215 46.005 1.00 46.98 147 PRO B CA 1
ATOM 2507 C C . PRO B 1 148 ? -1.615 28.924 45.489 1.00 48.24 147 PRO B C 1
ATOM 2508 O O . PRO B 1 148 ? -2.650 28.962 44.804 1.00 50.22 147 PRO B O 1
ATOM 2512 N N . LYS B 1 149 ? -0.991 27.799 45.833 1.00 48.91 148 LYS B N 1
ATOM 2513 C CA . LYS B 1 149 ? -1.373 26.485 45.331 1.00 49.71 148 LYS B CA 1
ATOM 2514 C C . LYS B 1 149 ? -2.361 25.729 46.237 1.00 47.56 148 LYS B C 1
ATOM 2515 O O . LYS B 1 149 ? -2.294 25.823 47.470 1.00 48.78 148 LYS B O 1
ATOM 2521 N N . LEU B 1 150 ? -3.321 25.047 45.604 1.00 42.34 149 LEU B N 1
ATOM 2522 C CA . LEU B 1 150 ? -4.265 24.180 46.289 1.00 37.85 149 LEU B CA 1
ATOM 2523 C C . LEU B 1 150 ? -3.994 22.763 45.795 1.00 36.40 149 LEU B C 1
ATOM 2524 O O . LEU B 1 150 ? -3.858 22.528 44.602 1.00 32.80 149 LEU B O 1
ATOM 2529 N N . ASP B 1 151 ? -3.905 21.817 46.717 1.00 37.22 150 ASP B N 1
ATOM 2530 C CA . ASP B 1 151 ? -3.599 20.427 46.361 1.00 38.25 150 ASP B CA 1
ATOM 2531 C C . ASP B 1 151 ? -4.597 19.846 45.380 1.00 36.46 150 ASP B C 1
ATOM 2532 O O . ASP B 1 151 ? -4.221 19.075 44.542 1.00 38.52 150 ASP B O 1
ATOM 2537 N N . VAL B 1 152 ? -5.866 20.231 45.495 1.00 35.99 151 VAL B N 1
ATOM 2538 C CA . VAL B 1 152 ? -6.932 19.740 44.607 1.00 35.62 151 VAL B CA 1
ATOM 2539 C C . VAL B 1 152 ? -6.862 20.244 43.159 1.00 34.80 151 VAL B C 1
ATOM 2540 O O . VAL B 1 152 ? -7.389 19.594 42.280 1.00 34.81 151 VAL B O 1
ATOM 2544 N N . ASP B 1 153 ? -6.198 21.370 42.907 1.00 33.25 152 ASP B N 1
ATOM 2545 C CA . ASP B 1 153 ? -6.112 21.918 41.557 1.00 31.66 152 ASP B CA 1
ATOM 2546 C C . ASP B 1 153 ? -5.263 21.050 40.633 1.00 31.85 152 ASP B C 1
ATOM 2547 O O . ASP B 1 153 ? -4.146 20.662 40.997 1.00 29.83 152 ASP B O 1
ATOM 2552 N N . ASN B 1 154 ? -5.801 20.757 39.445 1.00 31.14 153 ASN B N 1
ATOM 2553 C CA . ASN B 1 154 ? -5.119 19.945 38.453 1.00 32.05 153 ASN B CA 1
ATOM 2554 C C . ASN B 1 154 ? -5.179 20.450 36.997 1.00 33.32 153 ASN B C 1
ATOM 2555 O O . ASN B 1 154 ? -4.741 19.740 36.089 1.00 35.41 153 ASN B O 1
ATOM 2560 N N . ARG B 1 155 ? -5.707 21.662 36.796 1.00 33.04 154 ARG B N 1
ATOM 2561 C CA . ARG B 1 155 ? -5.734 22.359 35.511 1.00 31.79 154 ARG B CA 1
ATOM 2562 C C . ARG B 1 155 ? -5.363 23.824 35.814 1.00 31.35 154 ARG B C 1
ATOM 2563 O O . ARG B 1 155 ? -5.799 24.397 36.832 1.00 30.90 154 ARG B O 1
ATOM 2571 N N . PHE B 1 156 ? -4.556 24.417 34.934 1.00 29.30 155 PHE B N 1
ATOM 2572 C CA . PHE B 1 156 ? -3.997 25.735 35.149 1.00 29.42 155 PHE B CA 1
ATOM 2573 C C . PHE B 1 156 ? -4.076 26.524 33.880 1.00 28.76 155 PHE B C 1
ATOM 2574 O O . PHE B 1 156 ? -3.962 25.967 32.797 1.00 29.96 155 PHE B O 1
ATOM 2582 N N . TYR B 1 157 ? -4.298 27.832 34.031 1.00 29.90 156 TYR B N 1
ATOM 2583 C CA . TYR B 1 157 ? -4.480 28.726 32.898 1.00 29.26 156 TYR B CA 1
ATOM 2584 C C . TYR B 1 157 ? -3.858 30.076 33.156 1.00 29.68 156 TYR B C 1
ATOM 2585 O O . TYR B 1 157 ? -3.542 30.426 34.300 1.00 28.86 156 TYR B O 1
ATOM 2594 N N . TYR B 1 158 ? -3.719 30.832 32.077 1.00 30.01 157 TYR B N 1
ATOM 2595 C CA . TYR B 1 158 ? -3.158 32.186 32.113 1.00 30.19 157 TYR B CA 1
ATOM 2596 C C . TYR B 1 158 ? -3.827 33.061 31.049 1.00 29.38 157 TYR B C 1
ATOM 2597 O O . TYR B 1 158 ? -4.008 32.645 29.906 1.00 29.45 157 TYR B O 1
ATOM 2606 N N . ARG B 1 159 ? -4.190 34.276 31.464 1.00 30.42 158 ARG B N 1
ATOM 2607 C CA . ARG B 1 159 ? -4.727 35.281 30.594 1.00 30.02 158 ARG B CA 1
ATOM 2608 C C . ARG B 1 159 ? -3.818 36.496 30.635 1.00 27.52 158 ARG B C 1
ATOM 2609 O O . ARG B 1 159 ? -3.619 37.110 31.683 1.00 25.81 158 ARG B O 1
ATOM 2617 N N . ASN B 1 160 ? -3.302 36.857 29.474 1.00 27.87 159 ASN B N 1
ATOM 2618 C CA . ASN B 1 160 ? -2.453 38.004 29.348 1.00 29.46 159 ASN B CA 1
ATOM 2619 C C . ASN B 1 160 ? -3.333 39.237 29.177 1.00 32.55 159 ASN B C 1
ATOM 2620 O O . ASN B 1 160 ? -4.294 39.209 28.384 1.00 31.97 159 ASN B O 1
ATOM 2625 N N . LEU B 1 161 ? -3.031 40.307 29.914 1.00 33.51 160 LEU B N 1
ATOM 2626 C CA . LEU B 1 161 ? -3.819 41.533 29.806 1.00 37.21 160 LEU B CA 1
ATOM 2627 C C . LEU B 1 161 ? -3.093 42.585 28.981 1.00 42.30 160 LEU B C 1
ATOM 2628 O O . LEU B 1 161 ? -3.747 43.373 28.286 1.00 43.85 160 LEU B O 1
ATOM 2633 N N . LYS B 1 162 ? -1.757 42.568 29.063 1.00 48.71 161 LYS B N 1
ATOM 2634 C CA . LYS B 1 162 ? -0.868 43.496 28.340 1.00 53.93 161 LYS B CA 1
ATOM 2635 C C . LYS B 1 162 ? -0.793 43.142 26.861 1.00 54.20 161 LYS B C 1
ATOM 2636 O O . LYS B 1 162 ? -1.365 43.842 26.036 1.00 55.80 161 LYS B O 1
#

Nearest PDB structures (foldseek):
  3d8p-assembly1_A  TM=1.002E+00  e=4.319E-33  Staphylococcus aureus subsp. aureus Mu50
  3d8p-assembly2_B  TM=9.901E-01  e=1.695E-30  Staphylococcus aureus subsp. aureus Mu50
  2q7b-assembly1_A-2  TM=9.085E-01  e=2.126E-14  Streptococcus agalactiae 2603V/R
  2zw7-assembly1_B  TM=7.015E-01  e=7.191E-05  Streptomyces verticillus
  3pzj-assembly1_B  TM=6.323E-01  e=1.030E-03  Chromobacterium violaceum

InterPro domains:
  IPR000182 GNAT domain [PF00583] (35-134)
  IPR000182 GNAT domain [PS51186] (3-162)
  IPR016181 Acyl-CoA N-acyltransferase [SSF55729] (1-141)
  IPR050769 N-acetyltransferase, camello-type [PTHR13947] (26-141)

Sequence (312 aa):
AINIIEYNRSYKEELIEFILSIQKNEFNNIKIDRDDQPDLENIEHNYLNSGGQFWLAINNHQNIVGTIGLIRLDNNSALKKFVDKGYRNLKIGKKLLDKVITCKEQNIDGIYLGTIIDDKFISAQYFYSNNGFREIKRGDLPSSFPKLDNRFYYRNLKAINIIEYNRSYKEELIEEFILSSIQKNEFNIKIDRDDQPDLENIEHNYLNSGGQFWLAINNHQNIVGTIGLIRLDNNSALKKFVDKGYRNLKIGKKLLDKVITCKEQNIDGIYLGTIDKFISAQYFYSNNGFREIKRGDLPSSFPKLDVDNRFYYRNLK

CATH classification: 3.40.630.30

Secondary structure (DSSP, 8-state):
--EEEE--GGGHHHHHHHHHIIIIIIS--S--GGG-GGGG-HIIIIITTT-EEEEEE-TT--EEEEEEEE--S---EEE--B-GGGTTTTHHHHHHHHH--TTTTT--EEEEEE-TT-HHHHHHHHHTT-EEE-GGGS-TTSPP---EEEEEE--/--EEEE--GGGHHHHHHHHHIIIIIIT--S--GGG-GGGG-HIIIIITTT-EEEEEE-TT--EEEEEEEE--S---EEE--B-GGGTTSSHHHHHHHHH--TTTTT--EEEEEE-TTSHHHHHHHHTTT-EEE-GGGS-TTSPP-TT--EEEEEE--

Foldseek 3Di:
DKDKDFDDPVCLVLQQVQQQCCCCVVLVHPDHDVNCCCSVPVCVQAVVQLKTKMFIADPVRHGQDIWIWHAFPPAIEIDTDGHPVCVPVCPVVVRVVVRLVSVVVVHFKYKYADACSPVVVVVVCVVVQKDWDDPVPDDPRPDDDHDTMIMHTSD/DKDKDFDDPVCLVLQLCQQCCCCPVPLNQPDDPVLCCCSVCVCVQAVVQLKTKMFIADPVRHGQAIWIWGAFPPQIEIDGDGHPVCVPPCVVVVRVVVRLNSVVVVRFKYKYFDACSVVVVVVVQVVPAKDWDAPVVDDPRHDDRPRTDTMIMHTSD

Organism: Staphylococcus aureus (strain Mu50 / ATCC 700699) (NCBI:txid158878)

B-factor: mean 35.92, std 7.95, range [15.04, 69.66]